Protein AF-A0A6I3SFF0-F1 (afdb_monomer)

Sequence (182 aa):
MASPIENTGPVYQDQTSSTTQRKTNDSLGKDDFLKLLVTQLKYQDPMQPMEDKEFIAQMAQFSALEQMKNMAEGFTELKTSQEEMFKNMSNLFSTQQNLQMDNLIFQSVSFTGKTVDATVAKLDEAGKPVTNADGEEVTESIHGTVKAVKIEKGIPILQVEYTQDGVTKSRNVYLGEVNQIA

Structure (mmCIF, N/CA/C/O backbone):
data_AF-A0A6I3SFF0-F1
#
_entry.id   AF-A0A6I3SFF0-F1
#
loop_
_atom_site.group_PDB
_atom_site.id
_atom_site.type_symbol
_atom_site.label_atom_id
_atom_site.label_alt_id
_atom_site.label_comp_id
_atom_site.label_asym_id
_atom_site.label_entity_id
_atom_site.label_seq_id
_atom_site.pdbx_PDB_ins_code
_atom_site.Cartn_x
_atom_site.Cartn_y
_atom_site.Cartn_z
_atom_site.occupancy
_atom_site.B_iso_or_equiv
_atom_site.auth_seq_id
_atom_site.auth_comp_id
_atom_site.auth_asym_id
_atom_site.auth_atom_id
_atom_site.pdbx_PDB_model_num
ATOM 1 N N . MET A 1 1 ? 24.191 31.115 16.768 1.00 41.06 1 MET A N 1
ATOM 2 C CA . MET A 1 1 ? 24.756 31.288 18.123 1.00 41.06 1 MET A CA 1
ATOM 3 C C . MET A 1 1 ? 23.609 31.129 19.114 1.00 41.06 1 MET A C 1
ATOM 5 O O . MET A 1 1 ? 22.589 31.763 18.904 1.00 41.06 1 MET A O 1
ATOM 9 N N . ALA A 1 2 ? 23.787 30.184 20.045 1.00 44.59 2 ALA A N 1
ATOM 10 C CA . ALA A 1 2 ? 23.038 29.779 21.249 1.00 44.59 2 ALA A CA 1
ATOM 11 C C . ALA A 1 2 ? 21.571 30.214 21.501 1.00 44.59 2 ALA A C 1
ATOM 13 O O . ALA A 1 2 ? 21.248 31.396 21.560 1.00 44.59 2 ALA A O 1
ATOM 14 N N . SER A 1 3 ? 20.740 29.203 21.784 1.00 49.78 3 SER A N 1
ATOM 15 C CA . SER A 1 3 ? 19.401 29.253 22.392 1.00 49.78 3 SER A CA 1
ATOM 16 C C . SER A 1 3 ? 19.404 29.811 23.826 1.00 49.78 3 SER A C 1
ATOM 18 O O . SER A 1 3 ? 20.392 29.616 24.538 1.00 49.78 3 SER A O 1
ATOM 20 N N . PRO A 1 4 ? 18.284 30.366 24.326 1.00 56.94 4 PRO A N 1
ATOM 21 C CA . PRO A 1 4 ? 18.024 30.471 25.759 1.00 56.94 4 PRO A CA 1
ATOM 22 C C . PRO A 1 4 ? 17.435 29.152 26.287 1.00 56.94 4 PRO A C 1
ATOM 24 O O . PRO A 1 4 ? 16.508 28.594 25.703 1.00 56.94 4 PRO A O 1
ATOM 27 N N . ILE A 1 5 ? 17.997 28.653 27.386 1.00 46.88 5 ILE A N 1
ATOM 28 C CA . ILE A 1 5 ? 17.527 27.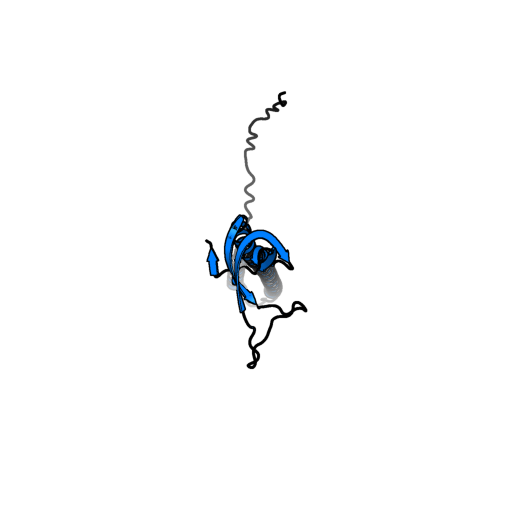485 28.139 1.00 46.88 5 ILE A CA 1
ATOM 29 C C . ILE A 1 5 ? 16.568 28.001 29.216 1.00 46.88 5 ILE A C 1
ATOM 31 O O . ILE A 1 5 ? 17.014 28.693 30.131 1.00 46.88 5 ILE A O 1
ATOM 35 N N . GLU A 1 6 ? 15.282 27.658 29.145 1.00 47.81 6 GLU A N 1
ATOM 36 C CA . GLU A 1 6 ? 14.373 27.811 30.286 1.00 47.81 6 GLU A CA 1
ATOM 37 C C . GLU A 1 6 ? 14.313 26.502 31.074 1.00 47.81 6 GLU A C 1
ATOM 39 O O . GLU A 1 6 ? 13.781 25.483 30.639 1.00 47.81 6 GLU A O 1
ATOM 44 N N . ASN A 1 7 ? 14.922 26.553 32.254 1.00 40.62 7 ASN A N 1
ATOM 45 C CA . ASN A 1 7 ? 14.814 25.560 33.303 1.00 40.62 7 ASN A CA 1
ATOM 46 C C . ASN A 1 7 ? 13.499 25.781 34.058 1.00 40.62 7 ASN A C 1
ATOM 48 O O . ASN A 1 7 ? 13.375 26.760 34.793 1.00 40.62 7 ASN A O 1
ATOM 52 N N . THR A 1 8 ? 12.550 24.858 33.932 1.00 46.94 8 THR A N 1
ATOM 53 C CA . THR A 1 8 ? 11.491 24.680 34.930 1.00 46.94 8 THR A CA 1
ATOM 54 C C . THR A 1 8 ? 11.423 23.196 35.289 1.00 46.94 8 THR A C 1
ATOM 56 O O . THR A 1 8 ? 11.229 22.336 34.434 1.00 46.94 8 THR A O 1
ATOM 59 N N . GLY A 1 9 ? 11.746 22.902 36.553 1.00 45.12 9 GLY A N 1
ATOM 60 C CA . GLY A 1 9 ? 12.017 21.562 37.077 1.00 45.12 9 GLY A CA 1
ATOM 61 C C . GLY A 1 9 ? 10.815 20.606 37.097 1.00 45.12 9 GLY A C 1
ATOM 62 O O . GLY A 1 9 ? 9.713 20.963 36.683 1.00 45.12 9 GLY A O 1
ATOM 63 N N . PRO A 1 10 ? 11.009 19.369 37.594 1.00 43.41 10 PRO A N 1
ATOM 64 C CA . PRO A 1 10 ? 9.964 18.356 37.600 1.00 43.41 10 PRO A CA 1
ATOM 65 C C . PRO A 1 10 ? 8.858 18.750 38.584 1.00 43.41 10 PRO A C 1
ATOM 67 O O . PRO A 1 10 ? 9.062 18.769 39.799 1.00 43.41 10 PRO A O 1
ATOM 70 N N . VAL A 1 11 ? 7.675 19.061 38.056 1.00 38.34 11 VAL A N 1
ATOM 71 C CA . VAL A 1 11 ? 6.463 19.224 38.858 1.00 38.34 11 VAL A CA 1
ATOM 72 C C . VAL A 1 11 ? 6.005 17.834 39.294 1.00 38.34 11 VAL A C 1
ATOM 74 O O . VAL A 1 11 ? 5.369 17.104 38.540 1.00 38.34 11 VAL A O 1
ATOM 77 N N . TYR A 1 12 ? 6.343 17.470 40.528 1.00 40.34 12 TYR A N 1
ATOM 78 C CA . TYR A 1 12 ? 5.631 16.435 41.267 1.00 40.34 12 TYR A CA 1
ATOM 79 C C . TYR A 1 12 ? 4.354 17.070 41.828 1.00 40.34 12 TYR A C 1
ATOM 81 O O . TYR A 1 12 ? 4.425 17.881 42.750 1.00 40.34 12 TYR A O 1
ATOM 89 N N . GLN A 1 13 ? 3.195 16.723 41.266 1.00 37.84 13 GLN A N 1
ATOM 90 C CA . GLN A 1 13 ? 1.921 16.880 41.964 1.00 37.84 13 GLN A CA 1
ATOM 91 C C . GLN A 1 13 ? 1.490 15.527 42.513 1.00 37.84 13 GLN A C 1
ATOM 93 O O . GLN A 1 13 ? 1.173 14.583 41.792 1.00 37.84 13 GLN A O 1
ATOM 98 N N . ASP A 1 14 ? 1.582 15.486 43.832 1.00 31.05 14 ASP A N 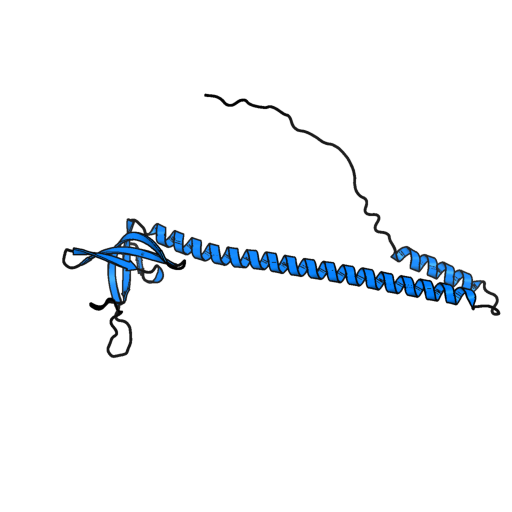1
ATOM 99 C CA . ASP A 1 14 ? 1.118 14.470 44.746 1.00 31.05 14 ASP A CA 1
ATOM 100 C C . ASP A 1 14 ? -0.420 14.478 44.839 1.00 31.05 14 ASP A C 1
ATOM 102 O O . ASP A 1 14 ? -1.067 15.518 44.730 1.00 31.05 14 ASP A O 1
ATOM 106 N N . GLN A 1 15 ? -0.941 13.293 45.142 1.00 34.84 15 GLN A N 1
ATOM 107 C CA . GLN A 1 15 ? -2.131 13.045 45.949 1.00 34.84 15 GLN A CA 1
ATOM 108 C C . GLN A 1 15 ? -3.558 13.268 45.402 1.00 34.84 15 GLN A C 1
ATOM 110 O O . GLN A 1 15 ? -4.096 14.359 45.257 1.00 34.84 15 GLN A O 1
ATOM 115 N N . THR A 1 16 ? -4.198 12.097 45.271 1.00 37.84 16 THR A N 1
ATOM 116 C CA . THR A 1 16 ? -5.508 11.743 45.838 1.00 37.84 16 THR A CA 1
ATOM 1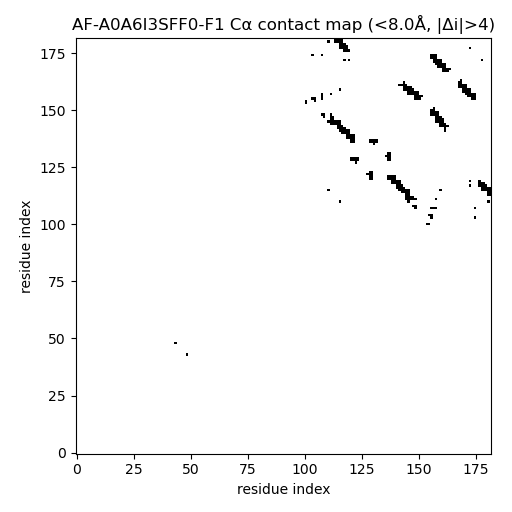17 C C . THR A 1 16 ? -6.735 12.457 45.296 1.00 37.84 16 THR A C 1
ATOM 119 O O . THR A 1 16 ? -7.242 13.432 45.835 1.00 37.84 16 THR A O 1
ATOM 122 N N . SER A 1 17 ? -7.389 11.765 44.372 1.00 37.53 17 SER A N 1
ATOM 123 C CA . SER A 1 17 ? -8.811 11.467 44.532 1.00 37.5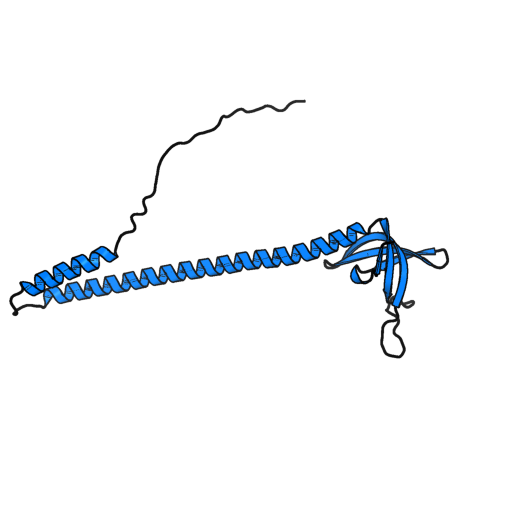3 17 SER A CA 1
ATOM 124 C C . SER A 1 17 ? -9.086 10.140 43.846 1.00 37.53 17 SER A C 1
ATOM 126 O O . SER A 1 17 ? -9.457 10.082 42.675 1.00 37.53 17 SER A O 1
ATOM 128 N N . SER A 1 18 ? -8.879 9.048 44.585 1.00 39.88 18 SER A N 1
ATOM 129 C CA . SER A 1 18 ? -9.594 7.813 44.307 1.00 39.88 18 SER A CA 1
ATOM 130 C C . SER A 1 18 ? -11.076 8.163 44.380 1.00 39.88 18 SER A C 1
ATOM 132 O O . SER A 1 18 ? -11.682 8.223 45.450 1.00 39.88 18 SER A O 1
ATOM 134 N N . THR A 1 19 ? -11.667 8.429 43.216 1.00 39.50 19 THR A N 1
ATOM 135 C CA . THR A 1 19 ? -13.106 8.319 43.048 1.00 39.50 19 THR A CA 1
ATOM 136 C C . THR A 1 19 ? -13.390 6.847 43.273 1.00 39.50 19 THR A C 1
ATOM 138 O O . THR A 1 19 ? -13.380 6.034 42.354 1.00 39.50 19 THR A O 1
ATOM 141 N N . THR A 1 20 ? -13.555 6.488 44.546 1.00 42.56 20 THR A N 1
ATOM 142 C CA . THR A 1 20 ? -14.286 5.302 44.934 1.00 42.56 20 THR A CA 1
ATOM 143 C C . THR A 1 20 ? -15.656 5.545 44.338 1.00 42.56 20 THR A C 1
ATOM 145 O O . THR A 1 20 ? -16.497 6.217 44.936 1.00 42.56 20 THR A O 1
ATOM 148 N N . GLN A 1 21 ? -15.846 5.071 43.105 1.00 43.28 21 GLN A N 1
ATOM 149 C CA . GLN A 1 21 ? -17.156 4.732 42.608 1.00 43.28 21 GLN A CA 1
ATOM 150 C C . GLN A 1 21 ? -17.716 3.817 43.686 1.00 43.28 21 GLN A C 1
ATOM 152 O O . GLN A 1 21 ? -17.364 2.640 43.779 1.00 43.28 21 GLN A O 1
ATOM 157 N N . ARG A 1 22 ? -18.532 4.389 44.575 1.00 43.41 22 ARG A N 1
ATOM 158 C CA . ARG A 1 22 ? -19.508 3.613 45.312 1.00 43.41 22 ARG A CA 1
ATOM 159 C C . ARG A 1 22 ? -20.326 2.970 44.208 1.00 43.41 22 ARG A C 1
ATOM 161 O O . ARG A 1 22 ? -21.206 3.613 43.650 1.00 43.41 22 ARG A O 1
ATOM 168 N N . LYS A 1 23 ? -19.976 1.731 43.850 1.00 47.12 23 LYS A N 1
ATOM 169 C CA . LYS A 1 23 ? -20.930 0.810 43.257 1.00 47.12 23 LYS A CA 1
ATOM 170 C C . LYS A 1 23 ? -22.071 0.803 44.258 1.00 47.12 23 LYS A C 1
ATOM 172 O O . LYS A 1 23 ? -21.927 0.253 45.350 1.00 47.12 23 LYS A O 1
ATOM 177 N N . THR A 1 24 ? -23.122 1.554 43.952 1.00 45.66 24 THR A N 1
ATOM 178 C CA . THR A 1 24 ? -24.394 1.436 44.639 1.00 45.66 24 THR A CA 1
ATOM 179 C C . THR A 1 24 ? -24.753 -0.024 44.479 1.00 45.66 24 THR A C 1
ATOM 181 O O . THR A 1 24 ? -24.970 -0.534 43.383 1.00 45.66 24 THR A O 1
ATOM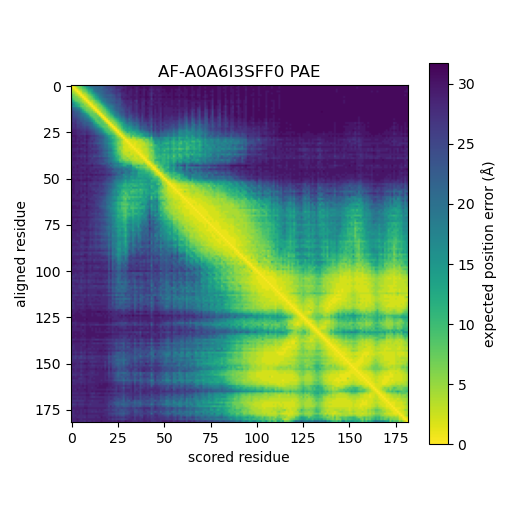 184 N N . ASN A 1 25 ? -24.611 -0.748 45.578 1.00 47.81 25 ASN A N 1
ATOM 185 C CA . ASN A 1 25 ? -24.875 -2.165 45.648 1.00 47.81 25 ASN A CA 1
ATOM 186 C C . ASN A 1 25 ? -26.408 -2.294 45.684 1.00 47.81 25 ASN A C 1
ATOM 188 O O . ASN A 1 25 ? -26.963 -2.691 46.695 1.00 47.81 25 ASN A O 1
ATOM 192 N N . ASP A 1 26 ? -27.106 -1.871 44.621 1.00 53.47 26 ASP A N 1
ATOM 193 C CA . ASP A 1 26 ? -28.581 -1.804 44.566 1.00 53.47 26 ASP A CA 1
ATOM 194 C C . ASP A 1 26 ? -29.228 -3.190 44.688 1.00 53.47 26 ASP A C 1
ATOM 196 O O . ASP A 1 26 ? -30.391 -3.329 45.062 1.00 53.47 26 ASP A O 1
ATOM 200 N N . SER A 1 27 ? -28.442 -4.252 44.481 1.00 51.34 27 SER A N 1
ATOM 201 C CA . SER A 1 27 ? -28.865 -5.619 44.796 1.00 51.34 27 SER A CA 1
ATOM 202 C C . SER A 1 27 ? -29.096 -5.861 46.297 1.00 51.34 27 SER A C 1
ATOM 204 O O . SER A 1 27 ? 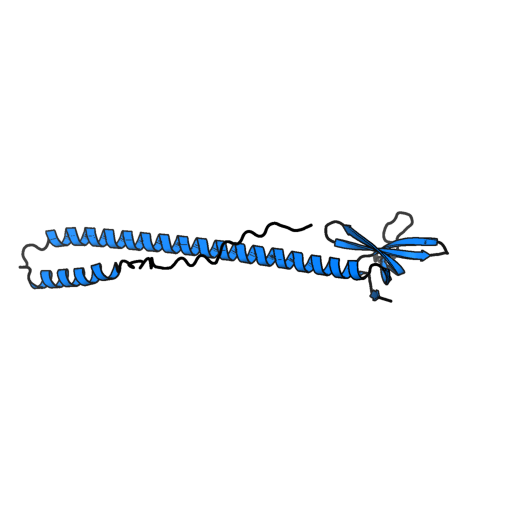-29.914 -6.708 46.642 1.00 51.34 27 SER A O 1
ATOM 206 N N . LEU A 1 28 ? -28.457 -5.089 47.190 1.00 52.09 28 LEU A N 1
ATOM 207 C CA . LEU A 1 28 ? -28.581 -5.244 48.646 1.00 52.09 28 LEU A CA 1
ATOM 208 C C . LEU A 1 28 ? -29.944 -4.761 49.184 1.00 52.09 28 LEU A C 1
ATOM 210 O O . LEU A 1 28 ? -30.403 -5.256 50.209 1.00 52.09 28 LEU A O 1
ATOM 214 N N . GLY A 1 29 ? -30.625 -3.838 48.491 1.00 57.75 29 GLY A N 1
ATOM 215 C CA . GLY A 1 29 ? -31.914 -3.290 48.937 1.00 57.75 29 GLY A CA 1
ATOM 216 C C . GLY A 1 29 ? -33.093 -4.261 48.796 1.00 57.75 29 GLY A C 1
ATOM 217 O O . GLY A 1 29 ? -34.000 -4.251 49.625 1.00 57.75 29 GLY A O 1
ATOM 218 N N . LYS A 1 30 ? -33.074 -5.141 47.784 1.00 58.16 30 LYS A N 1
ATOM 219 C CA . LYS A 1 30 ? -34.128 -6.150 47.554 1.00 58.16 30 LYS A CA 1
ATOM 220 C C . LYS A 1 30 ? -34.123 -7.263 48.600 1.00 58.16 30 LYS A C 1
ATOM 222 O O . LYS A 1 30 ? -35.192 -7.660 49.061 1.00 58.16 30 LYS A O 1
ATOM 227 N N . ASP A 1 31 ? -32.944 -7.752 48.974 1.00 60.00 31 ASP A N 1
ATOM 228 C CA . ASP A 1 31 ? -32.797 -8.876 49.907 1.00 60.00 31 ASP A CA 1
ATOM 229 C C . ASP A 1 31 ? -33.115 -8.471 51.353 1.00 60.00 31 ASP A C 1
ATOM 231 O O . ASP A 1 31 ? -33.791 -9.208 52.080 1.00 60.00 31 ASP A O 1
ATOM 235 N N . ASP A 1 32 ? -32.704 -7.266 51.756 1.00 63.75 32 ASP A N 1
ATOM 236 C CA . ASP A 1 32 ? -33.059 -6.701 53.060 1.00 63.75 32 ASP A CA 1
ATOM 237 C C . ASP A 1 32 ? -34.558 -6.354 53.139 1.00 63.75 32 ASP A C 1
ATOM 239 O O . ASP A 1 32 ? -35.185 -6.533 54.188 1.00 63.75 32 ASP A O 1
ATOM 243 N N . PHE A 1 33 ? -35.177 -5.976 52.015 1.00 59.00 33 PHE A N 1
ATOM 244 C CA . PHE A 1 33 ? -36.620 -5.748 51.914 1.00 59.00 33 PHE A CA 1
ATOM 245 C C . PHE A 1 33 ? -37.440 -7.049 51.941 1.00 59.00 33 PHE A C 1
ATOM 247 O O . PHE A 1 33 ? -38.443 -7.125 52.648 1.00 59.00 33 PHE A O 1
ATOM 254 N N . LEU A 1 34 ? -36.998 -8.113 51.257 1.00 67.06 34 LEU A N 1
ATOM 255 C CA . LEU A 1 34 ? -37.625 -9.443 51.31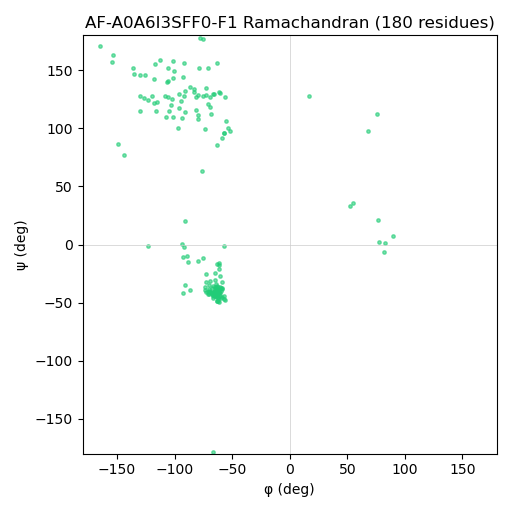7 1.00 67.06 34 LEU A CA 1
ATOM 256 C C . LEU A 1 34 ? -37.563 -10.048 52.728 1.00 67.06 34 LEU A C 1
ATOM 258 O O . LEU A 1 34 ? -38.519 -10.687 53.170 1.00 67.06 34 LEU A O 1
ATOM 262 N N . LYS A 1 35 ? -36.480 -9.807 53.476 1.00 61.62 35 LYS A N 1
ATOM 263 C CA . LYS A 1 35 ? -36.394 -10.169 54.901 1.00 61.62 35 LYS A CA 1
ATOM 264 C C . LYS A 1 35 ? -37.395 -9.403 55.757 1.00 61.62 35 LYS A C 1
ATOM 266 O O . LYS A 1 35 ? -38.030 -10.006 56.624 1.00 61.62 35 LYS A O 1
ATOM 271 N N . LEU A 1 36 ? -37.552 -8.104 55.519 1.00 65.25 36 LEU A N 1
ATOM 272 C CA . LEU A 1 36 ? -38.545 -7.275 56.203 1.00 65.25 36 LEU A CA 1
ATOM 273 C C . LEU A 1 36 ? -39.974 -7.743 55.884 1.00 65.25 36 LEU A C 1
ATOM 275 O O . LEU A 1 36 ? -40.777 -7.903 56.801 1.00 65.25 36 LEU A O 1
ATOM 279 N N . LEU A 1 37 ? -40.244 -8.097 54.624 1.00 62.16 37 LEU A N 1
ATOM 280 C CA . LEU A 1 37 ? -41.517 -8.648 54.157 1.00 62.16 37 LEU A CA 1
ATOM 281 C C . LEU A 1 37 ? -41.866 -9.978 54.837 1.00 62.16 37 LEU A C 1
ATOM 283 O O . LEU A 1 37 ? -42.963 -10.138 55.363 1.00 62.16 37 LEU A O 1
ATOM 287 N N . VAL A 1 38 ? -40.928 -10.931 54.870 1.00 63.28 38 VAL A N 1
ATOM 288 C CA . VAL A 1 38 ? -41.121 -12.230 55.541 1.00 63.28 38 VAL A CA 1
ATOM 289 C C . VAL A 1 38 ? -41.314 -12.049 57.048 1.00 63.28 38 VAL A C 1
ATOM 291 O O . VAL A 1 38 ? -42.082 -12.783 57.668 1.00 63.28 38 VAL A O 1
ATOM 294 N N . THR A 1 39 ? -40.650 -11.056 57.640 1.00 60.50 39 THR A N 1
ATOM 295 C CA . THR A 1 39 ? -40.776 -10.738 59.068 1.00 60.50 39 THR A CA 1
ATOM 296 C C . THR A 1 39 ? -42.155 -10.162 59.401 1.00 60.50 39 THR A C 1
ATOM 298 O O . THR A 1 39 ? -42.746 -10.571 60.399 1.00 60.50 39 THR A O 1
ATOM 301 N N . GLN A 1 40 ? -42.708 -9.288 58.554 1.00 53.44 40 GLN A N 1
ATOM 302 C CA . GLN A 1 40 ? -44.058 -8.736 58.720 1.00 53.44 40 GLN A CA 1
ATOM 303 C C . GLN A 1 40 ? -45.147 -9.794 58.473 1.00 53.44 40 GLN A C 1
ATOM 305 O O . GLN A 1 40 ? -46.073 -9.914 59.268 1.00 53.44 40 GLN A O 1
ATOM 310 N N . LEU A 1 41 ? -44.985 -10.665 57.470 1.00 56.97 41 LEU A N 1
ATOM 311 C CA . LEU A 1 41 ? -45.893 -11.795 57.202 1.00 56.97 41 LEU A CA 1
ATOM 312 C C . LEU A 1 41 ? -45.980 -12.802 58.362 1.00 56.97 41 LEU A C 1
ATOM 314 O O . LEU A 1 41 ? -46.996 -13.471 58.529 1.00 56.97 41 LEU A O 1
ATOM 318 N N . LYS A 1 42 ? -44.919 -12.910 59.170 1.00 56.69 42 LYS A N 1
ATOM 319 C CA . LYS A 1 42 ? -44.856 -13.789 60.347 1.00 56.69 42 LYS A CA 1
ATOM 320 C C . LYS A 1 42 ? -45.560 -13.202 61.583 1.00 56.69 42 LYS A C 1
ATOM 322 O O . LYS A 1 42 ? -45.796 -13.945 62.532 1.00 56.69 42 LYS A O 1
ATOM 327 N N . TYR A 1 43 ? -45.875 -11.902 61.575 1.00 57.50 43 TYR A N 1
ATOM 328 C CA . TYR A 1 43 ? -46.451 -11.161 62.708 1.00 57.50 43 TYR A CA 1
ATOM 329 C C . TYR A 1 43 ? -47.796 -10.463 62.408 1.00 57.50 43 TYR A C 1
ATOM 331 O O . TYR A 1 43 ? -48.362 -9.859 63.315 1.00 57.50 43 TYR A O 1
ATOM 339 N N . GLN A 1 44 ? -48.326 -10.546 61.182 1.00 51.66 44 GLN A N 1
ATOM 340 C CA . GLN A 1 44 ? -49.624 -9.968 60.805 1.00 51.66 44 GLN A CA 1
ATOM 341 C C . GLN A 1 44 ? -50.789 -10.892 61.217 1.00 51.66 44 GLN A C 1
ATOM 343 O O . GLN A 1 44 ? -50.823 -12.073 60.866 1.00 51.66 44 GLN A O 1
ATOM 348 N N . ASP A 1 45 ? -51.760 -10.342 61.946 1.00 56.41 45 ASP A N 1
ATOM 349 C CA . ASP A 1 45 ? -53.063 -10.964 62.205 1.00 56.41 45 ASP A CA 1
ATOM 350 C C . ASP A 1 45 ? -53.841 -11.062 60.865 1.00 56.41 45 ASP A C 1
ATOM 352 O O . ASP A 1 45 ? -53.907 -10.069 60.133 1.00 56.41 45 ASP A O 1
ATOM 356 N N . PRO A 1 46 ? -54.401 -12.227 60.478 1.00 53.78 46 PRO A N 1
ATOM 357 C CA . PRO A 1 46 ? -54.920 -12.527 59.131 1.00 53.78 46 PRO A CA 1
ATOM 358 C C . PRO A 1 46 ? -56.019 -11.615 58.544 1.00 53.78 46 PRO A C 1
ATOM 360 O O . PRO A 1 46 ? -56.452 -11.859 57.416 1.00 53.78 46 PRO A O 1
ATOM 363 N N . MET A 1 47 ? -56.499 -10.590 59.250 1.00 52.59 47 MET A N 1
ATOM 364 C CA . MET A 1 47 ? -57.685 -9.826 58.846 1.00 52.59 47 MET A CA 1
ATOM 365 C C . MET A 1 47 ? -57.438 -8.569 57.989 1.00 52.59 47 MET A C 1
ATOM 367 O O . MET A 1 47 ? -58.419 -8.091 57.424 1.00 52.59 47 MET A O 1
ATOM 371 N N . GLN A 1 48 ? -56.208 -8.052 57.796 1.00 55.28 48 GLN A N 1
ATOM 372 C CA . GLN A 1 48 ? -55.963 -6.903 56.883 1.00 55.28 48 GLN A CA 1
ATOM 373 C C . GLN A 1 48 ? -54.626 -6.933 56.097 1.00 55.28 48 GLN A C 1
ATOM 375 O O . GLN A 1 48 ? -53.705 -6.182 56.390 1.00 55.28 48 GLN A O 1
ATOM 380 N N . PRO A 1 49 ? -54.519 -7.738 55.023 1.00 53.84 49 PRO A N 1
ATOM 381 C CA . PRO A 1 49 ? -53.311 -7.849 54.192 1.00 53.84 49 PRO A CA 1
ATOM 382 C C . PRO A 1 49 ? -53.255 -6.886 52.978 1.00 53.84 49 PRO A C 1
ATOM 384 O O . PRO A 1 49 ? -52.584 -7.205 51.993 1.00 53.84 49 PRO A O 1
ATOM 387 N N . MET A 1 50 ? -54.019 -5.783 52.961 1.00 54.91 50 MET A N 1
ATOM 388 C CA . MET A 1 50 ? -54.241 -4.983 51.737 1.00 54.91 50 MET A CA 1
ATOM 389 C C . MET A 1 50 ? -53.270 -3.806 51.522 1.00 54.91 50 MET A C 1
ATOM 391 O O . MET A 1 50 ? -52.802 -3.663 50.395 1.00 54.91 50 MET A O 1
ATOM 395 N N . GLU A 1 51 ? -52.910 -3.015 52.542 1.00 57.31 51 GLU A N 1
ATOM 396 C CA . GLU A 1 51 ? -52.027 -1.837 52.354 1.00 57.31 51 GLU A CA 1
ATOM 397 C C . GLU A 1 51 ? -50.570 -2.217 52.020 1.00 57.31 51 GLU A C 1
ATOM 399 O O . GLU A 1 51 ? -49.960 -1.617 51.134 1.00 57.31 51 GLU A O 1
ATOM 404 N N . ASP A 1 52 ? -50.031 -3.279 52.629 1.00 55.41 52 ASP A N 1
ATOM 405 C CA . ASP A 1 52 ? -48.648 -3.721 52.379 1.00 55.41 52 ASP A CA 1
ATOM 406 C C . ASP A 1 52 ? -48.443 -4.198 50.930 1.00 55.41 52 ASP A C 1
ATOM 408 O O . ASP A 1 52 ? -47.373 -4.024 50.346 1.00 55.41 52 ASP A O 1
ATOM 412 N N . LYS A 1 53 ? -49.483 -4.757 50.296 1.00 60.09 53 LYS A N 1
ATOM 413 C CA . LYS A 1 53 ? -49.410 -5.263 48.914 1.00 60.09 53 LYS A CA 1
ATOM 414 C C . LYS A 1 53 ? -49.288 -4.158 47.872 1.00 60.09 53 LYS A C 1
ATOM 416 O O . LYS A 1 53 ? -48.613 -4.363 46.863 1.00 60.09 53 LYS A O 1
ATOM 421 N N . GLU A 1 54 ? -49.927 -3.014 48.090 1.00 63.91 54 GLU A N 1
ATOM 422 C CA . GLU A 1 54 ? -49.942 -1.912 47.124 1.00 63.91 54 GLU A CA 1
ATOM 423 C C . GLU A 1 54 ? -48.582 -1.196 47.080 1.00 63.91 54 GLU A C 1
ATOM 425 O O . GLU A 1 54 ? -48.067 -0.893 46.002 1.00 63.91 54 GLU A O 1
ATOM 430 N N . PHE A 1 55 ? -47.921 -1.061 48.235 1.00 65.00 55 PHE A N 1
ATOM 431 C CA . PHE A 1 55 ? -46.544 -0.570 48.327 1.00 65.00 55 PHE A CA 1
ATOM 432 C C . PHE A 1 55 ? -45.528 -1.534 47.682 1.00 65.00 55 PHE A C 1
ATOM 434 O O . PHE A 1 55 ? -44.653 -1.109 46.923 1.00 65.00 55 PHE A O 1
ATOM 441 N N . ILE A 1 56 ? -45.677 -2.846 47.904 1.00 63.00 56 ILE A N 1
ATOM 442 C CA . ILE A 1 56 ? -44.832 -3.878 47.274 1.00 63.00 56 ILE A CA 1
ATOM 443 C C . ILE A 1 56 ? -44.993 -3.871 45.751 1.00 63.00 56 ILE A C 1
ATOM 445 O O . ILE A 1 56 ? -44.000 -3.982 45.031 1.00 63.00 56 ILE A O 1
ATOM 449 N N . ALA A 1 57 ? -46.220 -3.717 45.247 1.00 70.19 57 ALA A N 1
ATOM 450 C CA . ALA A 1 57 ? -46.484 -3.641 43.813 1.00 70.19 57 ALA A CA 1
ATOM 451 C C . ALA A 1 57 ? -45.786 -2.431 43.169 1.00 70.19 57 ALA A C 1
ATOM 453 O O . ALA A 1 57 ? -45.173 -2.565 42.108 1.00 70.19 57 ALA A O 1
ATOM 454 N N . GLN A 1 58 ? -45.800 -1.271 43.832 1.00 62.91 58 GLN A N 1
ATOM 455 C CA . GLN A 1 58 ? -45.101 -0.075 43.353 1.00 62.91 58 GLN A CA 1
ATOM 456 C C . GLN A 1 58 ? -43.573 -0.245 43.385 1.00 62.91 58 GLN A C 1
ATOM 458 O O . GLN A 1 58 ? -42.903 0.092 42.410 1.00 62.91 58 GLN A O 1
ATOM 463 N N . MET A 1 59 ? -43.003 -0.832 44.442 1.00 73.38 59 MET A N 1
ATOM 464 C CA . MET A 1 59 ? -41.556 -1.095 44.521 1.00 73.38 59 MET A CA 1
ATOM 465 C C . MET A 1 59 ? -41.082 -2.153 43.515 1.00 73.38 59 MET A C 1
ATOM 467 O O . MET A 1 59 ? -40.013 -2.004 42.917 1.00 73.38 59 MET A O 1
ATOM 471 N N . ALA A 1 60 ? -41.885 -3.191 43.268 1.00 72.94 60 ALA A N 1
ATOM 472 C CA . ALA A 1 60 ? -41.624 -4.167 42.213 1.00 72.94 60 ALA A CA 1
ATOM 473 C C . ALA A 1 60 ? -41.631 -3.506 40.824 1.00 72.94 60 ALA A C 1
ATOM 475 O O . ALA A 1 60 ? -40.765 -3.805 39.999 1.00 72.94 60 ALA A O 1
ATOM 476 N N . GLN A 1 61 ? -42.541 -2.553 40.592 1.00 72.25 61 GLN A N 1
ATOM 477 C CA . GLN A 1 61 ? -42.594 -1.773 39.356 1.00 72.25 61 GLN A CA 1
ATOM 478 C C . GLN A 1 61 ? -41.346 -0.892 39.177 1.00 72.25 61 GLN A C 1
ATOM 480 O O . GLN A 1 61 ? -40.761 -0.879 38.094 1.00 72.25 61 GLN A O 1
ATOM 485 N N . PHE A 1 62 ? -40.891 -0.205 40.232 1.00 74.06 62 PHE A N 1
ATOM 486 C CA . PHE A 1 62 ? -39.648 0.578 40.194 1.00 74.06 62 PHE A CA 1
ATOM 487 C C . PHE A 1 62 ? -38.415 -0.301 39.959 1.00 74.06 62 PHE A C 1
ATOM 489 O O . PHE A 1 62 ? -37.597 0.010 39.098 1.00 74.06 62 PHE A O 1
ATOM 496 N N . SER A 1 63 ? -38.332 -1.445 40.640 1.00 73.12 63 SER A N 1
ATOM 497 C CA . SER A 1 63 ? -37.268 -2.437 40.450 1.00 73.12 63 SER A CA 1
ATOM 498 C C . SER A 1 63 ? -37.192 -2.969 39.015 1.00 73.12 63 SER A C 1
ATOM 500 O O . SER A 1 63 ? -36.102 -3.222 38.503 1.00 73.12 63 SER A O 1
ATOM 502 N N . ALA A 1 64 ? -38.343 -3.174 38.370 1.00 77.00 64 ALA A N 1
ATOM 503 C CA . ALA A 1 64 ? -38.409 -3.618 36.982 1.00 77.00 64 ALA A CA 1
ATOM 504 C C . ALA A 1 64 ? -37.969 -2.511 36.010 1.00 77.00 64 ALA A C 1
ATOM 506 O O . ALA A 1 64 ? -37.230 -2.779 35.063 1.00 77.00 64 ALA A O 1
ATOM 507 N N . LEU A 1 65 ? -38.373 -1.260 36.259 1.00 83.50 65 LEU A N 1
ATOM 508 C CA . LEU A 1 65 ? -37.952 -0.103 35.461 1.00 83.50 65 LEU A CA 1
ATOM 509 C C . LEU A 1 65 ? -36.447 0.153 35.562 1.00 83.50 65 LEU A C 1
ATOM 511 O O . LEU A 1 65 ? -35.801 0.434 34.555 1.00 83.50 65 LEU A O 1
ATOM 515 N N . GLU A 1 66 ? -35.880 0.021 36.755 1.00 82.81 66 GLU A N 1
ATOM 516 C CA . GLU A 1 66 ? -34.444 0.161 36.978 1.00 82.81 66 GLU A CA 1
ATOM 517 C C . GLU A 1 66 ? -33.657 -0.940 36.259 1.00 82.81 66 GLU A C 1
ATOM 519 O O . GLU A 1 66 ? -32.694 -0.660 35.549 1.00 82.81 66 GLU A O 1
ATOM 524 N N . GLN A 1 67 ? -34.120 -2.191 36.339 1.00 79.81 67 GLN A N 1
ATOM 525 C CA . GLN A 1 67 ? -33.508 -3.292 35.599 1.00 79.81 67 GLN A CA 1
ATOM 526 C C . GLN A 1 67 ? -33.577 -3.072 34.079 1.00 79.81 67 GLN A C 1
ATOM 528 O O . GLN A 1 67 ? -32.605 -3.342 33.373 1.00 79.81 67 GLN A O 1
ATOM 533 N N . MET A 1 68 ? -34.691 -2.536 33.571 1.00 85.50 68 MET A N 1
ATOM 534 C CA . MET A 1 68 ? -34.835 -2.169 32.160 1.00 85.50 68 MET A CA 1
ATOM 535 C C . MET A 1 68 ? -33.879 -1.037 31.761 1.00 85.50 68 MET A C 1
ATOM 537 O O . MET A 1 68 ? -33.292 -1.088 30.681 1.00 85.50 68 MET A O 1
ATOM 541 N N . LYS A 1 69 ? -33.685 -0.042 32.633 1.00 86.19 69 LYS A N 1
ATOM 542 C CA . LYS A 1 69 ? -32.718 1.042 32.428 1.00 86.19 69 LYS A CA 1
ATOM 543 C C . LYS A 1 69 ? -31.286 0.504 32.371 1.00 86.19 69 LYS A C 1
ATOM 545 O O . LYS A 1 69 ? -30.588 0.781 31.402 1.00 86.19 69 LYS A O 1
ATOM 550 N N . ASN A 1 70 ? -30.895 -0.335 33.328 1.00 87.31 70 ASN A N 1
ATOM 551 C CA . ASN A 1 70 ? -29.571 -0.965 33.362 1.00 87.31 70 ASN A CA 1
ATOM 552 C C . ASN A 1 70 ? -29.326 -1.822 32.108 1.00 87.31 70 ASN A C 1
ATOM 554 O O . ASN A 1 70 ? -28.231 -1.837 31.550 1.00 87.31 70 ASN A O 1
ATOM 558 N N . MET A 1 71 ? -30.362 -2.504 31.612 1.00 87.69 71 MET A N 1
ATOM 559 C CA . MET A 1 71 ? -30.286 -3.255 30.360 1.00 87.69 71 MET A CA 1
ATOM 560 C C . MET A 1 71 ? -30.102 -2.333 29.143 1.00 87.69 71 MET A C 1
ATOM 562 O O . MET A 1 71 ? -29.282 -2.626 28.276 1.00 87.69 71 MET A O 1
ATOM 566 N N . ALA A 1 72 ? -30.829 -1.214 29.069 1.00 89.81 72 ALA A N 1
ATOM 567 C CA . ALA A 1 72 ? -30.682 -0.231 27.993 1.00 89.81 72 ALA A CA 1
ATOM 568 C C . ALA A 1 72 ? -29.291 0.435 27.991 1.00 89.81 72 ALA A C 1
ATOM 570 O O . ALA A 1 72 ? -28.713 0.664 26.924 1.00 89.81 72 ALA A O 1
ATOM 571 N N . GLU A 1 73 ? -28.733 0.696 29.174 1.00 92.56 73 GLU A N 1
ATOM 572 C CA . GLU A 1 73 ? -27.354 1.163 29.343 1.00 92.56 73 GLU A CA 1
ATOM 573 C C . GLU A 1 73 ? -26.358 0.113 28.831 1.00 92.56 73 GLU A C 1
ATOM 575 O O . GLU A 1 73 ? -25.543 0.428 27.964 1.00 92.56 73 GLU A O 1
ATOM 580 N N . GLY A 1 74 ? -26.510 -1.157 29.225 1.00 91.69 74 GLY A N 1
ATOM 581 C CA . GLY A 1 74 ? -25.679 -2.254 28.714 1.00 91.69 74 GLY A CA 1
ATOM 582 C C . GLY A 1 74 ? -25.756 -2.428 27.190 1.00 91.69 74 GLY A C 1
ATOM 583 O O . GLY A 1 74 ? -24.744 -2.675 26.534 1.00 91.69 74 GLY A O 1
ATOM 584 N N . PHE A 1 75 ? -26.932 -2.231 26.582 1.00 93.06 75 PHE A N 1
ATOM 585 C CA . PHE A 1 75 ? -27.072 -2.224 25.120 1.00 93.06 75 PHE A CA 1
ATOM 586 C C . PHE A 1 75 ? -26.349 -1.044 24.458 1.00 93.06 75 PHE A C 1
ATOM 588 O O . PHE A 1 75 ? -25.795 -1.192 23.366 1.00 93.06 75 PHE A O 1
ATOM 595 N N . THR A 1 76 ? -26.337 0.119 25.107 1.00 92.94 76 THR A N 1
ATOM 596 C CA . THR A 1 76 ? -25.631 1.310 24.615 1.00 92.94 76 THR A CA 1
ATOM 597 C C . THR A 1 76 ? -24.115 1.120 24.680 1.00 92.94 76 THR A C 1
ATOM 599 O O . THR A 1 76 ? -23.405 1.455 23.727 1.00 92.94 76 THR A O 1
ATOM 602 N N . GLU A 1 77 ? -23.615 0.515 25.758 1.00 93.19 77 GLU A N 1
ATOM 603 C CA . GLU A 1 77 ? -22.205 0.13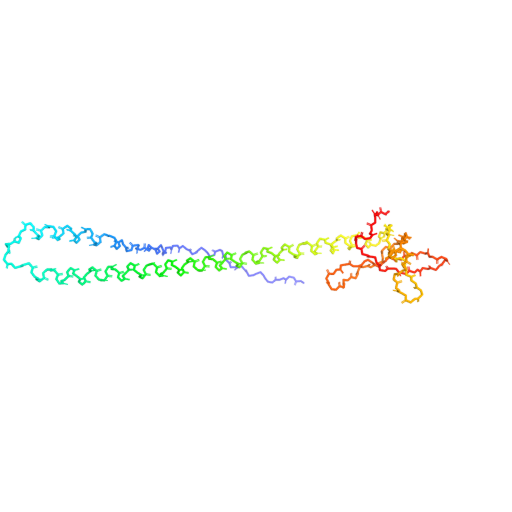8 25.893 1.00 93.19 77 GLU A CA 1
ATOM 604 C C . GLU A 1 77 ? -21.796 -0.891 24.833 1.00 93.19 77 GLU A C 1
ATOM 606 O O . GLU A 1 77 ? -20.787 -0.709 24.149 1.00 93.19 77 GLU A O 1
ATOM 611 N N . LEU A 1 78 ? -22.620 -1.923 24.609 1.00 93.25 78 LEU A N 1
ATOM 612 C CA . LEU A 1 78 ? -22.374 -2.925 23.569 1.00 93.25 78 LEU A CA 1
ATOM 613 C C . LEU A 1 78 ? -22.327 -2.303 22.168 1.00 93.25 78 LEU A C 1
ATOM 615 O O . LEU A 1 78 ? -21.477 -2.666 21.353 1.00 93.25 78 LEU A O 1
ATOM 619 N N . LYS A 1 79 ? -23.228 -1.360 21.873 1.00 93.44 79 LYS A N 1
ATOM 620 C CA . LYS A 1 79 ? -23.228 -0.634 20.599 1.00 93.44 79 LYS A CA 1
ATOM 621 C C . LYS A 1 79 ? -21.936 0.165 20.422 1.00 93.44 79 LYS A C 1
ATOM 623 O O . LYS A 1 79 ? -21.304 0.053 19.375 1.00 93.44 79 LYS A O 1
ATOM 628 N N . THR A 1 80 ? -21.521 0.904 21.448 1.00 94.00 80 THR A N 1
ATOM 629 C CA . THR A 1 80 ? -20.264 1.669 21.435 1.00 94.00 80 THR A CA 1
ATOM 630 C C . THR A 1 80 ? -19.061 0.750 21.208 1.00 94.00 80 THR A C 1
ATOM 632 O O . THR A 1 80 ? -18.241 1.018 20.334 1.00 94.00 80 THR A O 1
ATOM 635 N N . SER A 1 81 ? -19.000 -0.389 21.904 1.00 93.81 81 SER A N 1
ATOM 636 C CA . SER A 1 81 ? -17.929 -1.378 21.734 1.00 93.81 81 SER A CA 1
ATOM 637 C C . SER A 1 81 ? -17.881 -1.963 20.314 1.00 93.81 81 SER A C 1
ATOM 639 O O . SER A 1 81 ? -16.801 -2.103 19.737 1.00 93.81 81 SER A O 1
ATOM 641 N N . GLN A 1 82 ? -19.036 -2.255 19.704 1.00 90.25 82 GLN A N 1
ATOM 642 C CA . GLN A 1 82 ? -19.091 -2.703 18.308 1.00 90.25 82 GLN A CA 1
ATOM 643 C C . GLN A 1 82 ? -18.644 -1.613 17.324 1.00 90.25 82 GLN A C 1
ATOM 645 O O . GLN A 1 82 ? -17.921 -1.911 16.372 1.00 90.25 82 GLN A O 1
ATOM 650 N N . GLU A 1 83 ? -19.035 -0.355 17.546 1.00 90.75 83 GLU A N 1
ATOM 651 C CA . GLU A 1 83 ? -18.585 0.775 16.724 1.00 90.75 83 GLU A CA 1
ATOM 652 C C . GLU A 1 83 ? -17.067 0.988 16.827 1.00 90.75 83 GLU A C 1
ATOM 654 O O . GLU A 1 83 ? -16.409 1.242 15.817 1.00 90.75 83 GLU A O 1
ATOM 659 N N . GLU A 1 84 ? -16.488 0.847 18.020 1.00 90.69 84 GLU A N 1
ATOM 660 C CA . GLU A 1 84 ? -15.038 0.908 18.233 1.00 90.69 84 GLU A CA 1
ATOM 661 C C . GLU A 1 84 ? -14.305 -0.251 17.553 1.00 90.69 84 GLU A C 1
ATOM 663 O O . GLU A 1 84 ? -13.304 -0.028 16.871 1.00 90.69 84 GLU A O 1
ATOM 668 N N . MET A 1 85 ? -14.828 -1.477 17.657 1.00 89.50 85 MET A N 1
ATOM 669 C CA . MET A 1 85 ? -14.312 -2.631 16.914 1.00 89.50 85 MET A CA 1
ATOM 670 C C . MET A 1 85 ? -14.330 -2.385 15.403 1.00 89.50 85 MET A C 1
ATOM 672 O O . MET A 1 85 ? -13.332 -2.648 14.729 1.00 89.50 85 MET A O 1
ATOM 676 N N . PHE A 1 86 ? -15.421 -1.835 14.865 1.00 88.50 86 PHE A N 1
ATOM 677 C CA . PHE A 1 86 ? -15.515 -1.498 13.446 1.00 88.50 86 PHE A CA 1
ATOM 678 C C . PHE A 1 86 ? -14.502 -0.419 13.043 1.00 88.50 86 PHE A C 1
ATOM 680 O O . PHE A 1 86 ? -13.825 -0.568 12.027 1.00 88.50 86 PHE A O 1
ATOM 687 N N . LYS A 1 87 ? -14.336 0.635 13.852 1.00 86.50 87 LYS A N 1
ATOM 688 C CA . LYS A 1 87 ? -13.322 1.679 13.619 1.00 86.50 87 LYS A CA 1
ATOM 689 C C . LYS A 1 87 ? -11.905 1.105 13.630 1.00 86.50 87 LYS A C 1
ATOM 691 O O . LYS A 1 87 ? -11.122 1.407 12.734 1.00 86.50 87 LYS A O 1
ATOM 696 N N . ASN A 1 88 ? -11.588 0.236 14.587 1.00 87.69 88 ASN A N 1
ATOM 697 C CA . ASN A 1 88 ? -10.276 -0.406 14.676 1.00 87.69 88 ASN A CA 1
ATOM 698 C C . ASN A 1 88 ? -10.018 -1.351 13.493 1.00 87.69 88 ASN A C 1
ATOM 700 O O . ASN A 1 88 ? -8.929 -1.324 12.922 1.00 87.69 88 ASN A O 1
ATOM 704 N N . MET 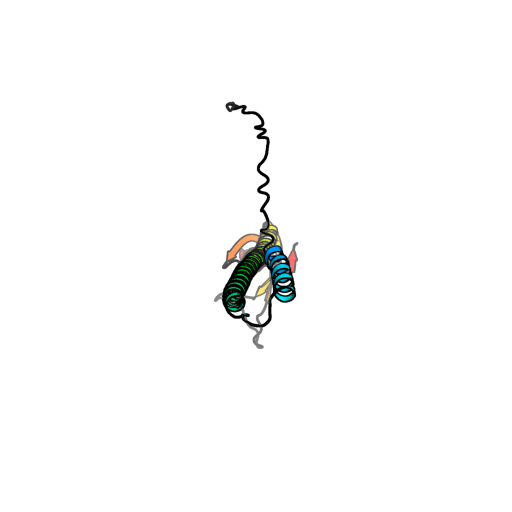A 1 89 ? -11.023 -2.122 13.065 1.00 85.06 89 MET A N 1
ATOM 705 C CA . MET A 1 89 ? -10.939 -2.968 11.869 1.00 85.06 89 MET A CA 1
ATOM 706 C C . MET A 1 89 ? -10.769 -2.136 10.590 1.00 85.06 89 MET A C 1
ATOM 708 O O . MET A 1 89 ? -9.939 -2.462 9.748 1.00 85.06 89 MET A O 1
ATOM 712 N N . SER A 1 90 ? -11.509 -1.032 10.461 1.00 82.44 90 SER A N 1
ATOM 713 C CA . SER A 1 90 ? -11.369 -0.056 9.373 1.00 82.44 90 SER A CA 1
ATOM 714 C C . SER A 1 90 ? -9.941 0.488 9.294 1.00 82.44 90 SER A C 1
ATOM 716 O O . SER A 1 90 ? -9.339 0.503 8.221 1.00 82.44 90 SER A O 1
ATOM 718 N N . ASN A 1 91 ? -9.378 0.890 10.436 1.00 83.50 91 ASN A N 1
ATOM 719 C CA . ASN A 1 91 ? -8.009 1.393 10.519 1.00 83.50 91 ASN A CA 1
ATOM 720 C C . ASN A 1 91 ? -6.978 0.310 10.169 1.00 83.50 91 ASN A C 1
ATOM 722 O O . ASN A 1 91 ? -5.977 0.603 9.518 1.00 83.50 91 ASN A O 1
ATOM 726 N N . LEU A 1 92 ? -7.219 -0.945 10.561 1.00 82.00 92 LEU A N 1
ATOM 727 C CA . LEU A 1 92 ? -6.359 -2.069 10.194 1.00 82.00 92 LEU A CA 1
ATOM 728 C C . LEU A 1 92 ? -6.415 -2.352 8.688 1.00 82.00 92 LEU A C 1
ATOM 730 O O . LEU A 1 92 ? -5.372 -2.524 8.065 1.00 82.00 92 LEU A O 1
ATOM 734 N N . PHE A 1 93 ? -7.609 -2.355 8.095 1.00 80.25 93 PHE A N 1
ATOM 735 C CA . PHE A 1 93 ? -7.794 -2.594 6.666 1.00 80.25 93 PHE A CA 1
ATOM 736 C C . PHE A 1 93 ? -7.152 -1.495 5.810 1.00 80.25 93 PHE A C 1
ATOM 738 O O . PHE A 1 93 ? -6.450 -1.794 4.844 1.00 80.25 93 PHE A O 1
ATOM 745 N N . SER A 1 94 ? -7.329 -0.224 6.184 1.00 74.50 94 SER A N 1
ATOM 746 C CA . SER A 1 94 ? -6.693 0.896 5.481 1.00 74.50 94 SER A CA 1
ATOM 747 C C . SER A 1 94 ? -5.170 0.876 5.631 1.00 74.50 94 SER A C 1
ATOM 749 O O . SER A 1 94 ? -4.453 1.055 4.647 1.00 74.50 94 SER A O 1
ATOM 751 N N . THR A 1 95 ? -4.659 0.565 6.825 1.00 76.31 95 THR A N 1
ATOM 752 C CA . THR A 1 95 ? -3.216 0.399 7.055 1.00 76.31 95 THR A CA 1
ATOM 753 C C . THR A 1 95 ? -2.659 -0.769 6.239 1.00 76.31 95 THR A C 1
ATOM 755 O O . THR A 1 95 ? -1.626 -0.621 5.594 1.00 76.31 95 THR A O 1
ATOM 758 N N . GLN A 1 96 ? -3.350 -1.912 6.192 1.00 74.31 96 GLN A N 1
ATOM 759 C CA . GLN A 1 96 ? -2.932 -3.072 5.400 1.00 74.31 96 GLN A CA 1
ATOM 760 C C . GLN A 1 96 ? -2.925 -2.777 3.894 1.00 74.31 96 GLN A C 1
ATOM 762 O O . GLN A 1 96 ? -2.045 -3.252 3.175 1.00 74.31 96 GLN A O 1
ATOM 767 N N . GLN A 1 97 ? -3.887 -1.997 3.396 1.00 75.19 97 GLN A N 1
ATOM 768 C CA . GLN A 1 97 ? -3.900 -1.571 1.998 1.00 75.19 97 GLN A CA 1
ATOM 769 C C . GLN A 1 97 ? -2.720 -0.638 1.688 1.00 75.19 97 GLN A C 1
ATOM 771 O O . GLN A 1 97 ? -2.015 -0.867 0.706 1.00 75.19 97 GLN A O 1
ATOM 776 N N . ASN A 1 98 ? -2.455 0.349 2.548 1.00 76.38 98 ASN A N 1
ATOM 777 C CA . ASN A 1 98 ? -1.334 1.273 2.368 1.00 76.38 98 ASN A CA 1
ATOM 778 C C . ASN A 1 98 ? 0.020 0.556 2.430 1.00 76.38 98 ASN A C 1
ATOM 780 O O . ASN A 1 98 ? 0.846 0.768 1.553 1.00 76.38 98 ASN A O 1
ATOM 784 N N . LEU A 1 99 ? 0.222 -0.369 3.376 1.00 78.75 99 LEU A N 1
ATOM 785 C CA . LEU A 1 99 ? 1.471 -1.134 3.490 1.00 78.75 99 LEU A CA 1
ATOM 786 C C . LEU A 1 99 ? 1.781 -1.967 2.237 1.00 78.75 99 LEU A C 1
ATOM 788 O O . LEU A 1 99 ? 2.942 -2.095 1.851 1.00 78.75 99 LEU A O 1
ATOM 792 N N . GLN A 1 100 ? 0.760 -2.527 1.584 1.00 80.38 100 GLN A N 1
ATOM 793 C CA . GLN A 1 100 ? 0.951 -3.255 0.327 1.00 80.38 100 GLN A CA 1
ATOM 794 C C . GLN A 1 100 ? 1.387 -2.318 -0.807 1.00 80.38 100 GLN A C 1
ATOM 796 O O . GLN A 1 100 ? 2.289 -2.664 -1.569 1.00 80.38 100 GLN A O 1
ATOM 801 N N . MET A 1 101 ? 0.795 -1.126 -0.895 1.00 80.12 101 MET A N 1
ATOM 802 C CA . MET A 1 101 ? 1.162 -0.129 -1.905 1.00 80.12 101 MET A CA 1
ATOM 803 C C . MET A 1 101 ? 2.547 0.466 -1.647 1.00 80.12 101 MET A C 1
ATOM 805 O O . MET A 1 101 ? 3.351 0.562 -2.573 1.00 80.12 101 MET A O 1
ATOM 809 N N . ASP A 1 102 ? 2.865 0.778 -0.393 1.00 85.12 102 ASP A N 1
ATOM 810 C CA . ASP A 1 102 ? 4.181 1.268 0.016 1.00 85.12 102 ASP A CA 1
ATOM 811 C C . ASP A 1 102 ? 5.276 0.255 -0.324 1.00 85.12 102 ASP A C 1
ATOM 813 O O . ASP A 1 102 ? 6.335 0.637 -0.821 1.00 85.12 102 ASP A O 1
ATOM 817 N N . ASN A 1 103 ? 5.013 -1.043 -0.139 1.00 87.38 103 ASN A N 1
ATOM 818 C CA . ASN A 1 103 ? 5.964 -2.089 -0.505 1.00 87.38 103 ASN A CA 1
ATOM 819 C C . ASN A 1 103 ? 6.199 -2.161 -2.026 1.00 87.38 103 ASN A C 1
ATOM 821 O O . ASN A 1 103 ? 7.344 -2.271 -2.461 1.00 87.38 103 ASN A O 1
ATOM 825 N N . LEU A 1 104 ? 5.145 -2.042 -2.844 1.00 87.81 104 LEU A N 1
ATOM 826 C CA . LEU A 1 104 ? 5.274 -2.001 -4.309 1.00 87.81 104 LEU A CA 1
ATOM 827 C C . LEU A 1 104 ? 6.048 -0.762 -4.775 1.00 87.81 104 LEU A C 1
ATOM 829 O O . LEU A 1 104 ? 6.927 -0.862 -5.632 1.00 87.81 104 LEU A O 1
ATOM 833 N N . ILE A 1 105 ? 5.753 0.405 -4.196 1.00 90.38 105 ILE A N 1
ATOM 834 C CA . ILE A 1 105 ? 6.459 1.652 -4.503 1.00 90.38 105 ILE A CA 1
ATOM 835 C C . ILE A 1 105 ? 7.927 1.525 -4.094 1.00 90.38 105 ILE A C 1
ATOM 837 O O . ILE A 1 105 ? 8.806 1.787 -4.911 1.00 90.38 105 ILE A O 1
ATOM 841 N N . PHE A 1 106 ? 8.216 1.057 -2.881 1.00 90.88 106 PHE A N 1
ATOM 842 C CA . PHE A 1 106 ? 9.585 0.849 -2.414 1.00 90.88 106 PHE A CA 1
ATOM 843 C C . PHE A 1 106 ? 10.363 -0.103 -3.330 1.00 90.88 106 PHE A C 1
ATOM 845 O O . PHE A 1 106 ? 11.475 0.218 -3.757 1.00 90.88 106 PHE A O 1
ATOM 852 N N . GLN A 1 107 ? 9.759 -1.236 -3.701 1.00 89.69 107 GLN A N 1
ATOM 853 C CA . GLN A 1 107 ? 10.357 -2.191 -4.629 1.00 89.69 107 GLN A CA 1
ATOM 854 C C . GLN A 1 107 ? 10.632 -1.544 -5.990 1.00 89.69 107 GLN A C 1
ATOM 856 O O . GLN A 1 107 ? 11.743 -1.660 -6.504 1.00 89.69 107 GLN A O 1
ATOM 861 N N . SER A 1 108 ? 9.673 -0.802 -6.545 1.00 86.94 108 SER A N 1
ATOM 862 C CA . SER A 1 108 ? 9.855 -0.121 -7.829 1.00 86.94 108 SER A CA 1
ATOM 863 C C . SER A 1 108 ? 10.971 0.932 -7.786 1.00 86.94 108 SER A C 1
ATOM 865 O O . SER A 1 108 ? 11.846 0.941 -8.652 1.00 86.94 108 SER A O 1
ATOM 867 N N . VAL A 1 109 ? 11.018 1.770 -6.743 1.00 91.00 109 VAL A N 1
ATOM 868 C CA . VAL A 1 109 ? 12.062 2.790 -6.560 1.00 91.00 109 VAL A CA 1
ATOM 869 C C . VAL A 1 109 ? 13.434 2.138 -6.421 1.00 91.00 109 VAL A C 1
ATOM 871 O O . VAL A 1 109 ? 14.399 2.653 -6.986 1.00 91.00 109 VAL A O 1
ATOM 874 N N . SER A 1 110 ? 13.522 0.976 -5.765 1.00 90.62 110 SER A N 1
ATOM 875 C CA . SER A 1 110 ? 14.769 0.213 -5.616 1.00 90.62 110 SER A CA 1
ATOM 876 C C . SER A 1 110 ? 15.382 -0.261 -6.940 1.00 90.62 110 SER A C 1
ATOM 878 O O . SER A 1 110 ? 16.555 -0.649 -6.966 1.00 90.62 110 SER A O 1
ATOM 880 N N . PHE A 1 111 ? 14.612 -0.248 -8.034 1.00 91.06 111 PHE A N 1
ATOM 881 C CA . PHE A 1 111 ? 15.099 -0.620 -9.360 1.00 91.06 111 PHE A CA 1
ATOM 882 C C . PHE A 1 111 ? 15.686 0.570 -10.118 1.00 91.06 111 PHE A C 1
ATOM 884 O O . PHE A 1 111 ? 16.415 0.362 -11.081 1.00 91.06 111 PHE A O 1
ATOM 891 N N . THR A 1 112 ? 15.432 1.808 -9.683 1.00 92.44 112 THR A N 1
ATOM 892 C CA . THR A 1 112 ? 15.979 3.012 -10.324 1.00 92.44 112 THR A CA 1
ATOM 893 C C . THR A 1 112 ? 17.506 2.950 -10.377 1.00 92.44 112 THR A C 1
ATOM 895 O O . THR A 1 112 ? 18.168 2.738 -9.364 1.00 92.44 112 THR A O 1
ATOM 898 N N . GLY A 1 113 ? 18.072 3.140 -11.568 1.00 90.62 113 GLY A N 1
ATOM 899 C CA . GLY A 1 113 ? 19.507 3.045 -11.833 1.00 90.62 113 GLY A CA 1
ATOM 900 C C . GLY A 1 113 ? 20.030 1.621 -12.046 1.00 90.62 113 GLY A C 1
ATOM 901 O O . GLY A 1 113 ? 21.193 1.475 -12.413 1.00 90.62 113 GLY A O 1
ATOM 902 N N . LYS A 1 114 ? 19.203 0.585 -11.856 1.00 93.62 114 LYS A N 1
ATOM 903 C CA . LYS A 1 114 ? 19.562 -0.812 -12.134 1.00 93.62 114 LYS A CA 1
ATOM 904 C C . LYS A 1 114 ? 19.168 -1.216 -13.546 1.00 93.62 114 LYS A C 1
ATOM 906 O O . LYS A 1 114 ? 18.248 -0.644 -14.137 1.00 93.62 114 LYS A O 1
ATOM 911 N N . THR A 1 115 ? 19.856 -2.227 -14.060 1.00 92.06 115 THR A N 1
ATOM 912 C CA . THR A 1 115 ? 19.481 -2.889 -15.305 1.00 92.06 115 THR A CA 1
ATOM 913 C C . THR A 1 115 ? 18.470 -3.987 -14.999 1.00 92.06 115 THR A C 1
ATOM 915 O O . THR A 1 115 ? 18.602 -4.720 -14.022 1.00 92.06 115 THR A O 1
ATOM 918 N N . VAL A 1 116 ? 17.419 -4.062 -15.802 1.00 93.56 116 VAL A N 1
ATOM 919 C CA . VAL A 1 116 ? 16.334 -5.028 -15.649 1.00 93.56 116 VAL A CA 1
ATOM 920 C C . VAL A 1 116 ? 16.082 -5.724 -16.976 1.00 93.56 116 VAL A C 1
ATOM 922 O O . VAL A 1 116 ? 16.196 -5.109 -18.040 1.00 93.56 116 VAL A O 1
ATOM 925 N N . ASP A 1 117 ? 15.703 -6.994 -16.888 1.00 93.25 117 ASP A N 1
ATOM 926 C CA . ASP A 1 117 ? 15.105 -7.730 -17.993 1.00 93.25 117 ASP A CA 1
ATOM 927 C C . ASP A 1 117 ? 13.603 -7.820 -17.753 1.00 93.25 117 ASP A C 1
ATOM 929 O O . ASP A 1 117 ? 13.151 -8.370 -16.742 1.00 93.25 117 ASP A O 1
ATOM 933 N N . ALA A 1 118 ? 12.827 -7.284 -18.688 1.00 91.81 118 ALA A N 1
ATOM 934 C CA . ALA A 1 118 ? 11.376 -7.267 -18.610 1.00 91.81 118 ALA A CA 1
ATOM 935 C C . ALA A 1 118 ? 10.735 -7.870 -19.856 1.00 91.81 118 ALA A C 1
ATOM 937 O O . ALA A 1 118 ? 11.249 -7.700 -20.958 1.00 91.81 118 ALA A O 1
ATOM 938 N N . THR A 1 119 ? 9.598 -8.539 -19.693 1.00 91.62 119 THR A N 1
ATOM 939 C CA . THR A 1 119 ? 8.771 -9.028 -20.800 1.00 91.62 119 THR A CA 1
ATOM 940 C C . THR A 1 119 ? 7.522 -8.170 -20.885 1.00 91.62 119 THR A C 1
ATOM 942 O O . THR A 1 119 ? 6.656 -8.247 -20.021 1.00 91.62 119 THR A O 1
ATOM 945 N N . VAL A 1 120 ? 7.435 -7.350 -21.929 1.00 90.44 120 VAL A N 1
ATOM 946 C CA . VAL A 1 120 ? 6.318 -6.423 -22.149 1.00 90.44 120 VAL A CA 1
ATOM 947 C C . VAL A 1 120 ? 5.515 -6.833 -23.371 1.00 90.44 120 VAL A C 1
ATOM 949 O O . VAL A 1 120 ? 6.036 -7.502 -24.262 1.00 90.44 120 VAL A O 1
ATOM 952 N N . ALA A 1 121 ? 4.264 -6.392 -23.473 1.00 89.62 121 ALA A N 1
ATOM 953 C CA . ALA A 1 121 ? 3.504 -6.547 -24.710 1.00 89.62 121 ALA A CA 1
ATOM 954 C C . ALA A 1 121 ? 4.188 -5.786 -25.856 1.00 89.62 121 ALA A C 1
ATOM 956 O O . ALA A 1 121 ? 4.528 -4.605 -25.717 1.00 89.62 121 ALA A O 1
ATOM 957 N N . LYS A 1 122 ? 4.373 -6.450 -26.998 1.00 88.00 122 LYS A N 1
ATOM 958 C CA . LYS A 1 122 ? 4.869 -5.841 -28.230 1.00 88.00 122 LYS A CA 1
ATOM 959 C C . LYS A 1 122 ? 3.829 -4.857 -28.740 1.00 88.00 122 LYS A C 1
ATOM 961 O O . LYS A 1 122 ? 2.666 -5.219 -28.866 1.00 88.00 122 LYS A O 1
ATOM 966 N N . LEU A 1 123 ? 4.238 -3.629 -29.045 1.00 86.31 123 LEU A N 1
ATOM 967 C CA . LEU A 1 123 ? 3.330 -2.589 -29.529 1.00 86.31 123 LEU A CA 1
ATOM 968 C C . LEU A 1 123 ? 3.440 -2.432 -31.052 1.00 86.31 123 LEU A C 1
ATOM 970 O O . LEU A 1 123 ? 4.531 -2.552 -31.613 1.00 86.31 123 LEU A O 1
ATOM 974 N N . ASP A 1 124 ? 2.314 -2.175 -31.713 1.00 82.69 124 ASP A N 1
ATOM 975 C CA . ASP A 1 124 ? 2.253 -1.781 -33.122 1.00 82.69 124 ASP A CA 1
ATOM 976 C C . ASP A 1 124 ? 2.622 -0.294 -33.316 1.00 82.69 124 ASP A C 1
ATOM 978 O O . ASP A 1 124 ? 2.875 0.442 -32.358 1.00 82.69 124 ASP A O 1
ATOM 982 N N . GLU A 1 125 ? 2.647 0.178 -34.567 1.00 79.12 125 GLU A N 1
ATOM 983 C CA . GLU A 1 125 ? 2.930 1.588 -34.894 1.00 79.12 125 GLU A CA 1
ATOM 984 C C . GLU A 1 125 ? 1.898 2.572 -34.303 1.00 79.12 125 GLU A C 1
ATOM 986 O O . GLU A 1 125 ? 2.180 3.764 -34.181 1.00 79.12 125 GLU A O 1
ATOM 991 N N . ALA A 1 126 ? 0.718 2.085 -33.902 1.00 77.44 126 ALA A N 1
ATOM 992 C CA . ALA A 1 126 ? -0.334 2.859 -33.248 1.00 77.44 126 ALA A CA 1
ATOM 993 C C . ALA A 1 126 ? -0.262 2.797 -31.707 1.00 77.44 126 ALA A C 1
ATOM 995 O O . ALA A 1 126 ? -1.097 3.409 -31.034 1.00 77.44 126 ALA A O 1
ATOM 996 N N . GLY A 1 127 ? 0.721 2.087 -31.139 1.00 75.19 127 GLY A N 1
ATOM 997 C CA . GLY A 1 127 ? 0.905 1.939 -29.697 1.00 75.19 127 GLY A CA 1
ATOM 998 C C . GLY A 1 127 ? -0.071 0.964 -29.033 1.00 75.19 127 GLY A C 1
ATOM 999 O O . GLY A 1 127 ? -0.289 1.065 -27.826 1.00 75.19 127 GLY A O 1
ATOM 1000 N N . LYS A 1 128 ? -0.676 0.043 -29.790 1.00 81.94 128 LYS A N 1
ATOM 1001 C CA . LYS A 1 128 ? -1.544 -1.027 -29.274 1.00 81.94 128 LYS A CA 1
ATOM 1002 C C . LYS A 1 128 ? -0.792 -2.357 -29.187 1.00 81.94 128 LYS A C 1
ATOM 1004 O O . LYS A 1 128 ? 0.094 -2.587 -30.007 1.00 81.94 128 LYS A O 1
ATOM 1009 N N . PRO A 1 129 ? -1.134 -3.240 -28.230 1.00 84.94 129 PRO A N 1
ATOM 1010 C CA . PRO A 1 129 ? -0.531 -4.564 -28.150 1.00 84.94 129 PRO A CA 1
ATOM 1011 C C . PRO A 1 129 ? -0.817 -5.359 -29.428 1.00 84.94 129 PRO A C 1
ATOM 1013 O O . PRO A 1 129 ? -1.952 -5.430 -29.897 1.00 84.94 129 PRO A O 1
ATOM 1016 N N . VAL A 1 130 ? 0.234 -5.934 -30.004 1.00 87.50 130 VAL A N 1
ATOM 1017 C CA . VAL A 1 130 ? 0.153 -6.816 -31.166 1.00 87.50 130 VAL A CA 1
ATOM 1018 C C . VAL A 1 130 ? -0.430 -8.141 -30.704 1.00 87.50 130 VAL A C 1
ATOM 1020 O O . VAL A 1 130 ? 0.085 -8.753 -29.775 1.00 87.50 130 VAL A O 1
ATOM 1023 N N . THR A 1 131 ? -1.468 -8.609 -31.384 1.00 87.06 131 THR A N 1
ATOM 1024 C CA . THR A 1 131 ? -2.121 -9.886 -31.091 1.00 87.06 131 THR A CA 1
ATOM 1025 C C . THR A 1 131 ? -1.772 -10.919 -32.168 1.00 87.06 131 THR A C 1
ATOM 1027 O O . THR A 1 131 ? -1.686 -10.577 -33.350 1.00 87.06 131 THR A O 1
ATOM 1030 N N . ASN A 1 132 ? -1.535 -12.174 -31.780 1.00 85.19 132 ASN A N 1
ATOM 1031 C CA . ASN A 1 132 ? -1.319 -13.284 -32.709 1.00 85.19 132 ASN A CA 1
ATOM 1032 C C . ASN A 1 132 ? -2.645 -13.740 -33.363 1.00 85.19 132 ASN A C 1
ATOM 1034 O O . ASN A 1 132 ? -3.724 -13.229 -33.061 1.00 85.19 132 ASN A O 1
ATOM 1038 N N . ALA A 1 133 ? -2.566 -14.709 -34.280 1.00 83.50 133 ALA A N 1
ATOM 1039 C CA . ALA A 1 133 ? -3.740 -15.246 -34.978 1.00 83.50 133 ALA A CA 1
ATOM 1040 C C . ALA A 1 133 ? -4.766 -15.910 -34.037 1.00 83.50 133 ALA A C 1
ATOM 1042 O O . ALA A 1 133 ? -5.938 -16.012 -34.396 1.00 83.50 133 ALA A O 1
ATOM 1043 N N . ASP A 1 134 ? -4.331 -16.313 -32.842 1.00 83.19 134 ASP A N 1
ATOM 1044 C CA . ASP A 1 134 ? -5.140 -16.979 -31.821 1.00 83.19 134 ASP A CA 1
ATOM 1045 C C . ASP A 1 134 ? -5.783 -15.995 -30.825 1.00 83.19 134 ASP A C 1
ATOM 1047 O O . ASP A 1 134 ? -6.560 -16.403 -29.963 1.00 83.19 134 ASP A O 1
ATOM 1051 N N . GLY A 1 135 ? -5.515 -14.689 -30.952 1.00 81.31 135 GLY A N 1
ATOM 1052 C CA . GLY A 1 135 ? -6.076 -13.669 -30.065 1.00 81.31 135 GLY A CA 1
ATOM 1053 C C . GLY A 1 135 ? -5.242 -13.369 -28.810 1.00 81.31 135 GLY A C 1
ATOM 1054 O O . GLY A 1 135 ? -5.698 -12.606 -27.962 1.00 81.31 135 GLY A O 1
ATOM 1055 N N . GLU A 1 136 ? -4.031 -13.914 -28.689 1.00 84.25 136 GLU A N 1
ATOM 1056 C CA . GLU A 1 136 ? -3.109 -13.675 -27.571 1.00 84.25 136 GLU A CA 1
ATOM 1057 C C . GLU A 1 136 ? -2.133 -12.526 -27.858 1.00 84.25 136 GLU A C 1
ATOM 1059 O O . GLU A 1 136 ? -1.661 -12.349 -28.984 1.00 84.25 136 GLU A O 1
ATOM 1064 N N . GLU A 1 137 ? -1.793 -11.744 -26.834 1.00 86.94 137 GLU A N 1
ATOM 1065 C CA . GLU A 1 137 ? -0.813 -10.663 -26.953 1.00 86.94 137 GLU A CA 1
ATOM 1066 C C . GLU A 1 137 ? 0.601 -11.218 -27.170 1.00 86.94 137 GLU A C 1
ATOM 1068 O O . GLU A 1 137 ? 1.109 -12.040 -26.407 1.00 86.94 137 GLU A O 1
ATOM 1073 N N . VAL A 1 138 ? 1.266 -10.736 -28.215 1.00 90.44 138 VAL A N 1
ATOM 1074 C CA . VAL A 1 138 ? 2.671 -11.027 -28.485 1.00 90.44 138 VAL A CA 1
ATOM 1075 C C . VAL A 1 138 ? 3.514 -10.207 -27.522 1.00 90.44 138 VAL A C 1
ATOM 1077 O O . VAL A 1 138 ? 3.373 -8.987 -27.459 1.00 90.44 138 VAL A O 1
ATOM 1080 N N . THR A 1 139 ? 4.429 -10.852 -26.808 1.00 89.94 139 THR A N 1
ATOM 1081 C CA . THR A 1 139 ? 5.357 -10.181 -25.895 1.00 89.94 139 THR A CA 1
ATOM 1082 C C . THR A 1 139 ? 6.749 -10.021 -26.509 1.00 89.94 139 THR A C 1
ATOM 1084 O O . THR A 1 139 ? 7.128 -10.715 -27.455 1.00 89.94 139 THR A O 1
ATOM 1087 N N . GLU A 1 140 ? 7.522 -9.071 -25.993 1.00 90.06 140 GLU A N 1
ATOM 1088 C CA . GLU A 1 140 ? 8.925 -8.852 -26.328 1.00 90.06 140 GLU A CA 1
ATOM 1089 C C . GLU A 1 140 ? 9.754 -8.616 -25.060 1.00 90.06 140 GLU A C 1
ATOM 1091 O O . GLU A 1 140 ? 9.273 -8.040 -24.082 1.00 90.06 140 GLU A O 1
ATOM 1096 N N . SER A 1 141 ? 11.009 -9.067 -25.079 1.00 90.31 141 SER A N 1
ATOM 1097 C CA . SER A 1 141 ? 11.935 -8.871 -23.964 1.00 90.31 141 SER A CA 1
ATOM 1098 C C . SER A 1 141 ? 12.735 -7.586 -24.138 1.00 90.31 141 SER A C 1
ATOM 1100 O O . SER A 1 141 ? 13.324 -7.345 -25.192 1.00 90.31 141 SER A O 1
ATOM 1102 N N . ILE A 1 142 ? 12.793 -6.785 -23.081 1.00 91.12 142 ILE A N 1
ATOM 1103 C CA . ILE A 1 142 ? 13.552 -5.543 -23.007 1.00 91.12 142 ILE A CA 1
ATOM 1104 C C . ILE A 1 142 ? 14.639 -5.703 -21.957 1.00 91.12 142 ILE A C 1
ATOM 1106 O O . ILE A 1 142 ? 14.344 -5.949 -20.790 1.00 91.12 142 ILE A O 1
ATOM 1110 N N . HIS A 1 143 ? 15.882 -5.498 -22.383 1.00 93.25 143 HIS A N 1
ATOM 1111 C CA . HIS A 1 143 ? 17.035 -5.354 -21.506 1.00 93.25 143 HIS A CA 1
ATOM 1112 C C . HIS A 1 143 ? 17.423 -3.877 -21.452 1.00 93.25 143 HIS A C 1
ATOM 1114 O O . HIS A 1 143 ? 17.807 -3.294 -22.471 1.00 93.25 143 HIS A O 1
ATOM 1120 N N . GLY A 1 144 ? 17.293 -3.247 -20.287 1.00 93.06 144 GLY A N 1
ATOM 1121 C CA . GLY A 1 144 ? 17.531 -1.812 -20.171 1.00 93.06 144 GLY A CA 1
ATOM 1122 C C . GLY A 1 144 ? 17.690 -1.321 -18.743 1.00 93.06 144 GLY A C 1
ATOM 1123 O O . GLY A 1 144 ? 17.444 -2.045 -17.783 1.00 93.06 144 GLY A O 1
ATOM 1124 N N . THR A 1 145 ? 18.100 -0.067 -18.594 1.00 94.94 145 THR A N 1
ATOM 1125 C CA . THR A 1 145 ? 18.297 0.568 -17.288 1.00 94.94 145 THR A CA 1
ATOM 1126 C C . THR A 1 145 ? 17.061 1.366 -16.891 1.00 94.94 145 THR A C 1
ATOM 1128 O O . THR A 1 145 ? 16.582 2.206 -17.653 1.00 94.94 145 THR A O 1
ATOM 1131 N N . VAL A 1 146 ? 16.553 1.160 -15.676 1.00 95.56 146 VAL A N 1
ATOM 1132 C CA . VAL A 1 146 ? 15.446 1.962 -15.135 1.00 95.56 146 VAL A CA 1
ATOM 1133 C C . VAL A 1 146 ? 15.946 3.379 -14.859 1.00 95.56 146 VAL A C 1
ATOM 1135 O O . VAL A 1 146 ? 16.832 3.583 -14.030 1.00 95.56 146 VAL A O 1
ATOM 1138 N N . LYS A 1 147 ? 15.372 4.384 -15.520 1.00 95.75 147 LYS A N 1
ATOM 1139 C CA . LYS A 1 147 ? 15.715 5.796 -15.290 1.00 95.75 147 LYS A CA 1
ATOM 1140 C C . LYS A 1 147 ? 14.852 6.471 -14.243 1.00 95.75 147 LYS A C 1
ATOM 1142 O O . LYS A 1 147 ? 15.338 7.344 -13.530 1.00 95.75 147 LYS A O 1
ATOM 1147 N N . ALA A 1 148 ? 13.582 6.100 -14.178 1.00 93.88 148 ALA A N 1
ATOM 1148 C CA . ALA A 1 148 ? 12.618 6.725 -13.291 1.00 93.88 148 ALA A CA 1
ATOM 1149 C C . ALA A 1 148 ? 11.490 5.756 -12.943 1.00 93.88 148 ALA A C 1
ATOM 1151 O O . ALA A 1 148 ? 11.262 4.770 -13.644 1.00 93.88 148 ALA A O 1
ATOM 1152 N N . VAL A 1 149 ? 10.752 6.093 -11.891 1.00 94.19 149 VAL A N 1
ATOM 1153 C CA . VAL A 1 149 ? 9.499 5.439 -11.516 1.00 94.19 149 VAL A CA 1
ATOM 1154 C C . VAL A 1 149 ? 8.398 6.487 -11.537 1.00 94.19 149 VAL A C 1
ATOM 1156 O O . VAL A 1 149 ? 8.534 7.553 -10.936 1.00 94.19 149 VAL A O 1
ATOM 1159 N N . LYS A 1 150 ? 7.313 6.192 -12.244 1.00 93.94 150 LYS A N 1
ATOM 1160 C CA . LYS A 1 150 ? 6.086 6.989 -12.276 1.00 93.94 150 LYS A CA 1
ATOM 1161 C C . LYS A 1 150 ? 5.017 6.277 -11.467 1.00 93.94 150 LYS A C 1
ATOM 1163 O O . LYS A 1 150 ? 5.026 5.058 -11.376 1.00 93.94 150 LYS A O 1
ATOM 1168 N N . ILE A 1 151 ? 4.089 7.031 -10.896 1.00 92.06 151 ILE A N 1
ATOM 1169 C CA . ILE A 1 151 ? 2.928 6.464 -10.211 1.00 92.06 151 ILE A CA 1
ATOM 1170 C C . ILE A 1 151 ? 1.696 6.903 -10.987 1.00 92.06 151 ILE A C 1
ATOM 1172 O O . ILE A 1 151 ? 1.391 8.094 -11.045 1.00 92.06 151 ILE A O 1
ATOM 1176 N N . GLU A 1 152 ? 0.984 5.949 -11.577 1.00 89.69 152 GLU A N 1
ATOM 1177 C CA . GLU A 1 152 ? -0.266 6.204 -12.287 1.00 89.69 152 GLU A CA 1
ATOM 1178 C C . GLU A 1 152 ? -1.394 5.449 -11.592 1.00 89.69 152 GLU A C 1
ATOM 1180 O O . GLU A 1 152 ? -1.336 4.235 -11.419 1.00 89.69 152 GLU A O 1
ATOM 1185 N N . LYS A 1 153 ? -2.426 6.179 -11.146 1.00 87.38 153 LYS A N 1
ATOM 1186 C CA . LYS A 1 153 ? -3.577 5.612 -10.413 1.00 87.38 153 LYS A CA 1
ATOM 1187 C C . LYS A 1 153 ? -3.177 4.757 -9.192 1.00 87.38 153 LYS A C 1
ATOM 1189 O O . LYS A 1 153 ? -3.856 3.791 -8.866 1.00 87.38 153 LYS A O 1
ATOM 1194 N N . GLY A 1 154 ? -2.079 5.117 -8.522 1.00 85.25 154 GLY A N 1
ATOM 1195 C CA . GLY A 1 154 ? -1.552 4.391 -7.359 1.00 85.25 154 GLY A CA 1
ATOM 1196 C C . GLY A 1 154 ? -0.689 3.170 -7.696 1.00 85.25 154 GLY A C 1
ATOM 1197 O O . GLY A 1 154 ? -0.203 2.516 -6.782 1.00 85.25 154 GLY A O 1
ATOM 1198 N N . ILE A 1 155 ? -0.460 2.878 -8.979 1.00 89.62 155 ILE A N 1
ATOM 1199 C CA . ILE A 1 155 ? 0.374 1.761 -9.430 1.00 89.62 155 ILE A CA 1
ATOM 1200 C C . ILE A 1 155 ? 1.740 2.312 -9.863 1.00 89.62 155 ILE A C 1
ATOM 1202 O O . ILE A 1 155 ? 1.786 3.218 -10.703 1.00 89.62 155 ILE A O 1
ATOM 1206 N N . PRO A 1 156 ? 2.857 1.805 -9.314 1.00 92.44 156 PRO A N 1
ATOM 1207 C CA . PRO A 1 156 ? 4.182 2.188 -9.774 1.00 92.44 156 PRO A CA 1
ATOM 1208 C C . PRO A 1 156 ? 4.502 1.570 -11.144 1.00 92.44 156 PRO A C 1
ATOM 1210 O O . PRO A 1 156 ? 4.296 0.379 -11.377 1.00 92.44 156 PRO A O 1
ATOM 1213 N N . ILE A 1 157 ? 5.053 2.391 -12.035 1.00 94.81 157 ILE A N 1
ATOM 1214 C CA . ILE A 1 157 ? 5.452 2.061 -13.403 1.00 94.81 157 ILE A CA 1
ATOM 1215 C C . ILE A 1 157 ? 6.914 2.465 -13.579 1.00 94.81 157 ILE A C 1
ATOM 1217 O O . ILE A 1 157 ? 7.291 3.613 -13.340 1.00 94.81 157 ILE A O 1
ATOM 1221 N N . LEU A 1 158 ? 7.748 1.531 -14.016 1.00 95.06 158 LEU A N 1
ATOM 1222 C CA . LEU A 1 158 ? 9.161 1.756 -14.287 1.00 95.06 158 LEU A CA 1
ATOM 1223 C C . LEU A 1 158 ? 9.330 2.349 -15.687 1.00 95.06 158 LEU A C 1
ATOM 1225 O O . LEU A 1 158 ? 8.759 1.849 -16.652 1.00 95.06 158 LEU A O 1
ATOM 1229 N N . GLN A 1 159 ? 10.149 3.387 -15.819 1.00 95.12 159 GLN A N 1
ATOM 1230 C CA . GLN A 1 159 ? 10.586 3.901 -17.113 1.00 95.12 159 GLN A CA 1
ATOM 1231 C C . GLN A 1 159 ? 11.962 3.317 -17.435 1.00 95.12 159 GLN A C 1
ATOM 1233 O O . GLN A 1 159 ? 12.980 3.776 -16.912 1.00 95.12 159 GLN A O 1
ATOM 1238 N N . VAL A 1 160 ? 11.981 2.290 -18.282 1.00 94.75 160 VAL A N 1
ATOM 1239 C CA . VAL A 1 160 ? 13.189 1.561 -18.684 1.00 94.75 160 VAL A CA 1
ATOM 1240 C C . VAL A 1 160 ? 13.731 2.149 -19.977 1.00 94.75 160 VAL A C 1
ATOM 1242 O O . VAL A 1 160 ? 13.019 2.198 -20.979 1.00 94.75 160 VAL A O 1
ATOM 1245 N N . GLU A 1 161 ? 14.988 2.587 -19.973 1.00 94.44 161 GLU A N 1
ATOM 1246 C CA . GLU A 1 161 ? 15.713 2.959 -21.185 1.00 94.44 161 GLU A CA 1
ATOM 1247 C C . GLU A 1 161 ? 16.482 1.768 -21.744 1.00 94.44 161 GLU A C 1
ATOM 1249 O O . GLU A 1 161 ? 17.272 1.138 -21.043 1.00 94.44 161 GLU A O 1
ATOM 1254 N N . TYR A 1 162 ? 16.270 1.489 -23.023 1.00 92.00 162 TYR A N 1
ATOM 1255 C CA . TYR A 1 162 ? 16.912 0.402 -23.747 1.00 92.00 162 TYR A CA 1
ATOM 1256 C C . TYR A 1 162 ? 17.370 0.895 -25.116 1.00 92.00 162 TYR A C 1
ATOM 1258 O O . TYR A 1 162 ? 16.791 1.819 -25.694 1.00 92.00 162 TYR A O 1
ATOM 1266 N N . THR A 1 163 ? 18.424 0.279 -25.639 1.00 88.44 163 THR A N 1
ATOM 1267 C CA . THR A 1 163 ? 18.956 0.609 -26.961 1.00 88.44 163 THR A CA 1
ATOM 1268 C C . THR A 1 163 ? 18.380 -0.360 -27.981 1.00 88.44 163 THR A C 1
ATOM 1270 O O . THR A 1 163 ? 18.638 -1.558 -27.909 1.00 88.44 163 THR A O 1
ATOM 1273 N N . GLN A 1 164 ? 17.628 0.158 -28.949 1.00 84.56 164 GLN A N 1
ATOM 1274 C CA . GLN A 1 164 ? 17.111 -0.606 -30.082 1.00 84.56 164 GLN A CA 1
ATOM 1275 C C . GLN A 1 164 ? 17.583 0.069 -31.369 1.00 84.56 164 GLN A C 1
ATOM 1277 O O . GLN A 1 164 ? 17.376 1.268 -31.548 1.00 84.56 164 GLN A O 1
ATOM 1282 N N . ASP A 1 165 ? 18.259 -0.682 -32.237 1.00 82.75 165 ASP A N 1
ATOM 1283 C CA . ASP A 1 165 ? 18.794 -0.185 -33.515 1.00 82.75 165 ASP A CA 1
ATOM 1284 C C . ASP A 1 165 ? 19.711 1.048 -33.370 1.00 82.75 165 ASP A C 1
ATOM 1286 O O . ASP A 1 165 ? 19.709 1.960 -34.193 1.00 82.75 165 ASP A O 1
ATOM 1290 N N . GLY A 1 166 ? 20.494 1.099 -32.284 1.00 82.38 166 GLY A N 1
ATOM 1291 C CA . GLY A 1 166 ? 21.406 2.211 -31.981 1.00 82.38 166 GLY A CA 1
ATOM 1292 C C . GLY A 1 166 ? 20.729 3.468 -31.422 1.00 82.38 166 GLY A C 1
ATOM 1293 O O . GLY A 1 166 ? 21.415 4.449 -31.140 1.00 82.38 166 GLY A O 1
ATOM 1294 N N . VAL A 1 167 ? 19.409 3.440 -31.221 1.00 87.81 167 VAL A N 1
ATOM 1295 C CA . VAL A 1 167 ? 18.628 4.540 -30.648 1.00 87.81 167 VAL A CA 1
ATOM 1296 C C . VAL A 1 167 ? 18.174 4.164 -29.241 1.00 87.81 167 VAL A C 1
ATOM 1298 O O . VAL A 1 167 ? 17.561 3.117 -29.031 1.00 87.81 167 VAL A O 1
ATOM 1301 N N . THR A 1 168 ? 18.446 5.033 -28.269 1.00 88.94 168 THR A N 1
ATOM 1302 C CA . THR A 1 168 ? 17.889 4.898 -26.920 1.00 88.94 168 THR A CA 1
ATOM 1303 C C . THR A 1 168 ? 16.396 5.203 -26.957 1.00 88.94 168 THR A C 1
ATOM 1305 O O . THR A 1 168 ? 15.985 6.302 -27.333 1.00 88.94 168 THR A O 1
ATOM 1308 N N . LYS A 1 169 ? 15.578 4.236 -26.549 1.00 89.69 169 LYS A N 1
ATOM 1309 C CA . LYS A 1 169 ? 14.130 4.375 -26.379 1.00 89.69 169 LYS A CA 1
ATOM 1310 C C . LYS A 1 169 ? 13.765 4.161 -24.917 1.00 89.69 169 LYS A C 1
ATOM 1312 O O . LYS A 1 169 ? 14.471 3.468 -24.191 1.00 89.69 169 LYS A O 1
ATOM 1317 N N . SER A 1 170 ? 12.642 4.729 -24.487 1.00 91.38 170 SER A N 1
ATOM 1318 C CA . SER A 1 170 ? 12.048 4.425 -23.183 1.00 91.38 170 SER A CA 1
ATOM 1319 C C . SER A 1 170 ? 10.808 3.549 -23.339 1.00 91.38 170 SER A C 1
ATOM 1321 O O . SER A 1 170 ? 9.993 3.781 -24.232 1.00 91.38 170 SER A O 1
ATOM 1323 N N . ARG A 1 171 ? 10.638 2.578 -22.439 1.00 91.62 171 ARG A N 1
ATOM 1324 C CA . ARG A 1 171 ? 9.409 1.798 -22.258 1.00 91.62 171 ARG A CA 1
ATOM 1325 C C . ARG A 1 171 ? 8.857 2.027 -20.861 1.00 91.62 171 ARG A C 1
ATOM 1327 O O . ARG A 1 171 ? 9.624 2.078 -19.902 1.00 91.62 171 ARG A O 1
ATOM 1334 N N . ASN A 1 172 ? 7.537 2.091 -20.752 1.00 92.81 172 ASN A N 1
ATOM 1335 C CA . ASN A 1 172 ? 6.865 1.877 -19.479 1.00 92.81 172 ASN A CA 1
ATOM 1336 C C . ASN A 1 172 ? 6.786 0.369 -19.218 1.00 92.81 172 ASN A C 1
ATOM 1338 O O . ASN A 1 172 ? 6.343 -0.371 -20.093 1.00 92.81 172 ASN A O 1
ATOM 1342 N N . VAL A 1 173 ? 7.230 -0.056 -18.041 1.00 92.06 173 VAL A N 1
ATOM 1343 C CA . VAL A 1 173 ? 7.280 -1.455 -17.613 1.00 92.06 173 VAL A CA 1
ATOM 1344 C C . VAL A 1 173 ? 6.643 -1.562 -16.234 1.00 92.06 173 VAL A C 1
ATOM 1346 O O . VAL A 1 173 ? 7.011 -0.828 -15.313 1.00 92.06 173 VAL A O 1
ATOM 1349 N N . TYR A 1 174 ? 5.687 -2.464 -16.069 1.00 92.06 174 TYR A N 1
ATOM 1350 C CA . TYR A 1 174 ? 5.080 -2.743 -14.774 1.00 92.06 174 TYR A CA 1
ATOM 1351 C C . TYR A 1 174 ? 5.987 -3.636 -13.931 1.00 92.06 174 TYR A C 1
ATOM 1353 O O . TYR A 1 174 ? 6.741 -4.459 -14.440 1.00 92.06 174 TYR A O 1
ATOM 1361 N N . LEU A 1 175 ? 5.887 -3.519 -12.607 1.00 87.94 175 LEU A N 1
ATOM 1362 C CA . LEU A 1 175 ? 6.727 -4.306 -11.702 1.00 87.94 175 LEU A CA 1
ATOM 1363 C C . LEU A 1 175 ? 6.565 -5.828 -11.898 1.00 87.94 175 LEU A C 1
ATOM 1365 O O . LEU A 1 175 ? 7.533 -6.562 -11.745 1.00 87.94 175 LEU A O 1
ATOM 1369 N N . GLY A 1 176 ? 5.366 -6.285 -12.277 1.00 87.06 176 GLY A N 1
ATOM 1370 C CA . GLY A 1 176 ? 5.092 -7.691 -12.599 1.00 87.06 176 GLY A CA 1
ATOM 1371 C C . GLY A 1 176 ? 5.629 -8.165 -13.954 1.00 87.06 176 GLY A C 1
ATOM 1372 O O . GLY A 1 176 ? 5.648 -9.363 -14.199 1.00 87.06 176 GLY A O 1
ATOM 1373 N N . GLU A 1 177 ? 6.070 -7.253 -14.822 1.00 89.00 177 GLU A N 1
ATOM 1374 C CA . GLU A 1 177 ? 6.695 -7.576 -16.113 1.00 89.00 177 GLU A CA 1
ATOM 1375 C C . GLU A 1 177 ? 8.217 -7.747 -15.989 1.00 89.00 177 GLU A C 1
ATOM 1377 O O . GLU A 1 177 ? 8.867 -8.190 -16.935 1.00 89.00 177 GLU A O 1
ATOM 1382 N N . VAL A 1 178 ? 8.806 -7.392 -14.840 1.00 89.69 178 VAL A N 1
ATOM 1383 C CA . VAL A 1 178 ? 10.241 -7.553 -14.574 1.00 89.69 178 VAL A CA 1
ATOM 1384 C C . VAL A 1 178 ? 10.522 -8.992 -14.155 1.00 89.69 178 VAL A C 1
ATOM 1386 O O . VAL A 1 178 ? 10.091 -9.434 -13.092 1.00 89.69 178 VAL A O 1
ATOM 1389 N N . ASN A 1 179 ? 11.294 -9.709 -14.969 1.00 86.44 179 ASN A N 1
ATOM 1390 C CA . ASN A 1 179 ? 11.629 -11.112 -14.722 1.00 86.44 179 ASN A CA 1
ATOM 1391 C C . ASN A 1 179 ? 12.864 -11.261 -13.829 1.00 86.44 179 ASN A C 1
ATOM 1393 O O . ASN A 1 179 ? 12.923 -12.151 -12.983 1.00 86.44 179 ASN A O 1
ATOM 1397 N N . GLN A 1 180 ? 13.866 -10.403 -14.033 1.00 83.75 180 GLN A N 1
ATOM 1398 C CA . GLN A 1 180 ? 15.117 -10.425 -13.280 1.00 83.75 180 GLN A CA 1
ATOM 1399 C C . GLN A 1 180 ? 15.779 -9.044 -13.248 1.00 83.75 180 GLN A C 1
ATOM 1401 O O . GLN A 1 180 ? 15.541 -8.186 -14.102 1.00 83.75 180 GLN A O 1
ATOM 1406 N N . ILE A 1 181 ? 16.624 -8.850 -12.237 1.00 80.56 181 ILE A N 1
ATOM 1407 C CA . ILE A 1 181 ? 17.477 -7.672 -12.076 1.00 80.56 181 ILE A CA 1
ATOM 1408 C C . ILE A 1 181 ? 18.899 -8.110 -12.425 1.00 80.56 181 ILE A C 1
ATOM 1410 O O . ILE A 1 181 ? 19.370 -9.105 -11.869 1.00 80.56 181 ILE A O 1
ATOM 1414 N N . ALA A 1 182 ? 19.540 -7.383 -13.338 1.00 68.81 182 ALA A N 1
ATOM 1415 C CA . ALA A 1 182 ? 20.914 -7.615 -13.773 1.00 68.81 182 ALA A CA 1
ATOM 1416 C C . ALA A 1 182 ? 21.917 -6.772 -12.971 1.00 68.81 182 ALA A C 1
ATOM 1418 O O . ALA A 1 182 ? 21.565 -5.640 -12.553 1.00 68.81 182 ALA A O 1
#

InterPro domains:
  IPR005648 Flagellar hook capping protein [PF03963] (7-76)

pLDDT: mean 75.9, std 18.02, range [31.05, 95.75]

Secondary structure (DSSP, 8-state):
-------------------------THHHHHHHHHHHHHHHTT--TT--SHHHHHHHHHHHHHHHHHHHHHHHHHHHHHHHHHHHHHHHHHHHHHHHHHHHHHHHHHHHTTTTSEEEEEEEPB-TTSPBPB-TTSPBPEEEEEEEEEEEEEETTEEEEEEEEEETTEEEEEEEEGGGEEEE-

Nearest PDB structures (foldseek):
  6ot3-assembly1_P  TM=5.754E-01  e=9.094E-03  Escherichia coli
  2eko-assembly1_A  TM=5.600E-01  e=4.737E-02  Homo sapiens
  5jte-assembly1_BP  TM=4.869E-01  e=1.701E-02  Escherichia coli
  7par-assembly1_o  TM=6.126E-01  e=4.737E-02  Mycoplasmoides pneumoniae M129
  7ufu-assembly1_B  TM=3.597E-01  e=1.440E+00  Bifidobacterium longum

Foldseek 3Di:
DDDDDDDDDDDDDDDDDPPPPPPVPVVVVVVVVVVVVVVVVVPDDPPDPPPVVVVVVVVVVVVVVVVVVVVVVVVVVVVVVVVVVVVVVVVVVVVVVVVVLVVQVVVQQVQAFFWFKFKAFDADPVRDFDADPVGHGDIDIFTFGFHDWDADPSFIWTWGWGADPNDTDTDTGGPVRTPDID

Solvent-accessible surface area (backbone atoms only — not comparable to full-atom values): 10878 Å² total; per-residue (Å²): 134,86,82,89,84,86,89,76,78,88,84,82,82,78,84,84,78,83,77,72,72,74,73,75,63,68,72,58,58,57,57,58,45,51,50,50,50,55,54,48,68,74,70,59,71,91,86,72,82,62,70,69,50,57,56,50,52,51,50,53,52,50,53,51,52,48,53,51,48,55,49,54,51,52,53,51,51,51,50,52,52,51,53,49,52,50,51,53,49,51,53,49,53,53,50,55,53,48,53,54,47,50,50,51,43,52,55,51,55,71,39,49,78,33,37,33,37,28,53,40,71,32,62,45,100,86,72,43,71,37,60,49,99,86,72,47,74,40,66,42,78,46,67,26,37,21,74,44,70,47,72,58,98,83,43,56,32,35,34,30,37,29,74,56,96,89,40,83,44,75,43,83,41,48,71,88,32,51,79,48,77,101

Mean predicted aligned error: 17.33 Å

Radius of gyration: 39.07 Å; Cα contacts (8 Å, |Δi|>4): 166; chains: 1; bounding box: 82×48×98 Å

Organism: Heliobacterium mobile (NCBI:txid28064)